Protein AF-A0A2E3FM88-F1 (afdb_monomer)

Radius of gyration: 27.1 Å; Cα contacts (8 Å, |Δi|>4): 1483; chains: 1; bounding box: 61×31×92 Å

Solvent-accessible surface area (backbone atoms only — not comparable to full-atom values): 15352 Å² total; per-residue (Å²): 89,59,39,55,73,63,85,85,80,54,72,65,59,52,28,72,46,51,28,43,76,51,78,98,40,67,55,83,73,56,58,18,31,29,68,87,72,46,65,56,60,46,71,59,79,93,45,72,22,52,22,43,52,42,76,49,63,34,43,39,72,90,50,86,70,60,77,73,42,49,41,57,36,36,40,37,34,36,33,51,21,38,50,67,80,35,42,49,59,56,44,47,49,36,60,41,51,70,66,57,47,72,38,66,96,38,51,19,46,44,40,56,42,54,36,40,79,79,65,94,66,46,34,27,25,36,40,34,44,34,30,34,25,54,24,15,15,55,70,75,39,48,44,31,18,3,35,27,48,39,75,72,45,73,72,41,44,42,34,38,38,28,33,46,62,8,32,29,21,0,4,14,3,32,14,3,34,17,2,70,17,58,30,53,15,33,54,14,32,35,4,1,8,1,37,18,42,54,44,66,61,27,40,37,39,44,37,75,70,19,42,45,17,18,2,17,2,0,0,0,0,0,0,0,0,25,22,80,53,99,94,46,76,39,30,3,2,0,1,0,0,0,0,0,5,7,26,51,48,5,42,32,8,50,27,31,75,31,76,30,76,18,31,49,16,35,44,18,78,36,62,60,37,37,7,48,30,7,60,52,30,70,3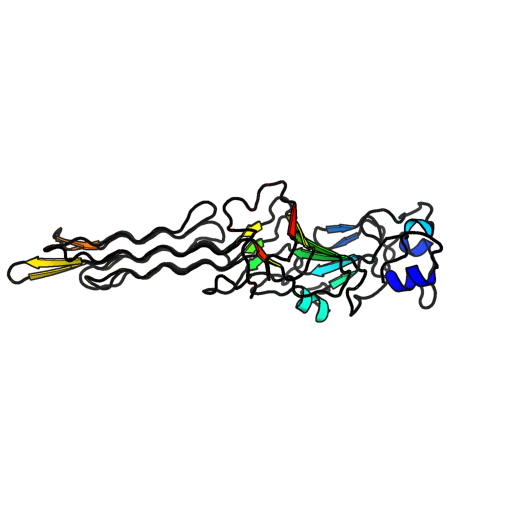3,92,87,48,5,25,7,7,24,17,7,30,17,2,28,67,73,40,74,23,30,47,15,34,50,14,43,26,39,99,73,39,38,11,47,31,6,47,34,12,49,64,11,22,15,25,22,20,54,41,92,84,50,45,73,48,79,47,52,90,73,54,58,50,67,49,20,44,44,76,78,40,60,46,56,83

Sequence (358 aa):
MTLPSSGSISMSQIANEFGYTDSPRTKLGDYRTLANGSNYPQSIGALSFSSIDGGGSVATGTNSISMSQFRGTRLQQVVNFWSSGAGGFRLNAKSRYNNNGMVGSNNQVAVVGGYRTRPSNSSGTKVHIHVNQAIGSERFDPDHCALRTGSWDGSTTLQVDVGGSGRIQGAGGFGGNGANGATNGSQGGTGTSGLGVEYSPTQVNITSGGIISGGFGGGGGGGGAHDHDHKSERTASGSGGGGGAGLPVGQGGTGPNNGTNANNGSAATNGELAGEGGGGTNNGGEAYGGTGGDGGSPNEAADNGANGSGGEGSGGGGGAGGGNGAAIRRTNNGITVNISDPTNALNGRGSTTATTVQ

Structure (mmCIF, N/CA/C/O backbone):
data_AF-A0A2E3FM88-F1
#
_entry.id   AF-A0A2E3FM88-F1
#
loop_
_atom_site.group_PDB
_atom_site.id
_atom_site.type_symbol
_atom_site.label_atom_id
_atom_site.label_alt_id
_atom_site.label_comp_id
_atom_site.label_asym_id
_atom_site.label_entity_id
_atom_site.label_seq_id
_atom_site.pdbx_PDB_ins_code
_atom_site.Cartn_x
_atom_site.Cartn_y
_atom_site.Cartn_z
_atom_site.occupancy
_atom_site.B_iso_or_equiv
_atom_site.auth_seq_id
_atom_site.auth_comp_id
_atom_site.auth_asym_id
_atom_site.auth_atom_id
_atom_site.pdbx_PDB_model_num
ATOM 1 N N . MET A 1 1 ? -7.004 4.877 28.430 1.00 61.09 1 MET A N 1
ATOM 2 C CA . MET A 1 1 ? -6.223 4.633 29.669 1.00 61.09 1 MET A CA 1
ATOM 3 C C . MET A 1 1 ? -6.255 3.137 29.866 1.00 61.09 1 MET A C 1
ATOM 5 O O . MET A 1 1 ? -7.339 2.612 30.044 1.00 61.09 1 MET A O 1
ATOM 9 N N . THR A 1 2 ? -5.125 2.434 29.818 1.00 71.31 2 THR A N 1
ATOM 10 C CA . THR A 1 2 ? -5.160 0.968 29.941 1.00 71.31 2 THR A CA 1
ATOM 11 C C . THR A 1 2 ? -5.740 0.559 31.294 1.00 71.31 2 THR A C 1
ATOM 13 O O . THR A 1 2 ? -5.287 1.048 32.331 1.00 71.31 2 THR A O 1
ATOM 16 N N . LEU A 1 3 ? -6.739 -0.327 31.293 1.00 89.81 3 LEU A N 1
ATOM 17 C CA . LEU A 1 3 ? -7.319 -0.843 32.531 1.00 89.81 3 LEU A CA 1
ATOM 18 C C . LEU A 1 3 ? -6.280 -1.661 33.311 1.00 89.81 3 LEU A C 1
ATOM 20 O O . LEU A 1 3 ? -5.452 -2.343 32.697 1.00 89.81 3 LEU A O 1
ATOM 24 N N . PRO A 1 4 ? -6.311 -1.622 34.657 1.00 88.62 4 PRO A N 1
ATOM 25 C CA . PRO A 1 4 ? -5.343 -2.344 35.470 1.00 88.62 4 PRO A CA 1
ATOM 26 C C . PRO A 1 4 ? -5.389 -3.842 35.151 1.00 88.62 4 PRO A C 1
ATOM 28 O O . PRO A 1 4 ? -6.461 -4.441 35.040 1.00 88.62 4 PRO A O 1
ATOM 31 N N . SER A 1 5 ? -4.216 -4.454 34.990 1.00 88.56 5 SER A N 1
ATOM 32 C CA . SER A 1 5 ? -4.086 -5.894 34.740 1.00 88.56 5 SER A CA 1
ATOM 33 C C . SER A 1 5 ? -4.248 -6.730 36.016 1.00 88.56 5 SER A C 1
ATOM 35 O O . SER A 1 5 ? -4.578 -7.911 35.945 1.00 88.56 5 SER A O 1
ATOM 37 N N . SER A 1 6 ? -4.068 -6.124 37.193 1.00 87.88 6 SER A N 1
ATOM 38 C CA . SER A 1 6 ? -4.207 -6.749 38.513 1.00 87.88 6 SER A CA 1
ATOM 39 C C . SER A 1 6 ? -4.756 -5.749 39.546 1.00 87.88 6 SER A C 1
ATOM 41 O O . SER A 1 6 ? -4.936 -4.573 39.245 1.00 87.88 6 SER A O 1
ATOM 43 N N . GLY A 1 7 ? -5.058 -6.204 40.768 1.00 88.31 7 GLY A N 1
ATOM 44 C CA . GLY A 1 7 ? -5.582 -5.329 41.831 1.00 88.31 7 GLY A CA 1
ATOM 45 C C . GLY A 1 7 ? -7.076 -5.006 41.704 1.00 88.31 7 GLY A C 1
ATOM 46 O O . GLY A 1 7 ? -7.824 -5.755 41.083 1.00 88.31 7 GLY A O 1
ATOM 47 N N . SER A 1 8 ? -7.552 -3.945 42.356 1.00 91.00 8 SER A N 1
ATOM 48 C CA . SER A 1 8 ? -8.956 -3.522 42.271 1.00 91.00 8 SER A CA 1
ATOM 49 C C . SER A 1 8 ? -9.240 -2.798 40.949 1.00 91.00 8 SER A C 1
ATOM 51 O O . SER A 1 8 ? -8.407 -2.057 40.435 1.00 91.00 8 SER A O 1
ATOM 53 N N . ILE A 1 9 ? -10.435 -3.015 40.397 1.00 95.06 9 ILE A N 1
ATOM 54 C CA . ILE A 1 9 ? -10.945 -2.303 39.220 1.00 95.06 9 ILE A CA 1
ATOM 55 C C . ILE A 1 9 ? -12.312 -1.717 39.567 1.00 95.06 9 ILE A C 1
ATOM 57 O O . ILE A 1 9 ? -13.144 -2.392 40.177 1.00 95.06 9 ILE A O 1
ATOM 61 N N . SER A 1 10 ? -12.535 -0.455 39.214 1.00 94.31 10 SER A N 1
ATOM 62 C CA . SER A 1 10 ? -13.774 0.262 39.500 1.00 94.31 10 SER A CA 1
ATOM 63 C C . SER A 1 10 ? -14.675 0.362 38.271 1.00 94.31 10 SER A C 1
ATOM 65 O O . SER A 1 10 ? -14.230 0.323 37.123 1.00 94.31 10 SER A O 1
ATOM 67 N N . MET A 1 11 ? -15.973 0.552 38.514 1.00 94.31 11 MET A N 1
ATOM 68 C CA . MET A 1 11 ? -16.948 0.763 37.441 1.00 94.31 11 MET A CA 1
ATOM 69 C C . MET A 1 11 ? -16.652 2.046 36.651 1.00 94.31 11 MET A C 1
ATOM 71 O O . MET A 1 11 ? -16.849 2.088 35.440 1.00 94.31 11 MET A O 1
ATOM 75 N N . SER A 1 12 ? -16.133 3.076 37.329 1.00 93.38 12 SER A N 1
ATOM 76 C CA . SER A 1 12 ? -15.732 4.336 36.701 1.00 93.38 12 SER A CA 1
ATOM 77 C C . SER A 1 12 ? -14.554 4.163 35.746 1.00 93.38 12 SER A C 1
ATOM 79 O O . SER A 1 12 ? -14.555 4.771 34.683 1.00 93.38 12 SER A O 1
ATOM 81 N N . GLN A 1 13 ? -13.581 3.305 36.068 1.00 94.56 13 GLN A N 1
ATOM 82 C CA . GLN A 1 13 ? -12.479 2.997 35.153 1.00 94.56 13 GLN A CA 1
ATOM 83 C C . GLN A 1 13 ? -12.998 2.340 33.871 1.00 94.56 13 GLN A C 1
ATOM 85 O O . GLN A 1 13 ? -12.634 2.771 32.780 1.00 94.56 13 GLN A O 1
ATOM 90 N N . ILE A 1 14 ? -13.902 1.362 33.994 1.00 95.62 14 ILE A N 1
ATOM 91 C CA . ILE A 1 14 ? -14.519 0.696 32.838 1.00 95.62 14 ILE A CA 1
ATOM 92 C C . ILE A 1 14 ? -15.318 1.701 31.998 1.00 95.62 14 ILE A C 1
ATOM 94 O O . ILE A 1 14 ? -15.147 1.744 30.784 1.00 95.62 14 ILE A O 1
ATOM 98 N N . ALA A 1 15 ? -16.144 2.543 32.628 1.00 95.06 15 ALA A N 1
ATOM 99 C CA . ALA A 1 15 ? -16.923 3.568 31.928 1.00 95.06 15 ALA A CA 1
ATOM 100 C C . ALA A 1 15 ? -16.046 4.617 31.228 1.00 95.06 15 ALA A C 1
ATOM 102 O O . ALA A 1 15 ? -16.340 5.018 30.107 1.00 95.06 15 ALA A O 1
ATOM 103 N N . ASN A 1 16 ? -14.932 5.022 31.836 1.00 93.38 16 ASN A N 1
ATOM 104 C CA . ASN A 1 16 ? -13.992 5.951 31.208 1.00 93.38 16 ASN A CA 1
ATOM 105 C C . ASN A 1 16 ? -13.272 5.338 29.997 1.00 93.38 16 ASN A C 1
ATOM 107 O O . ASN A 1 16 ? -12.916 6.062 29.064 1.00 93.38 16 ASN A O 1
ATOM 111 N N . GLU A 1 17 ? -13.045 4.022 30.001 1.00 95.00 17 GLU A N 1
ATOM 112 C CA . GLU A 1 17 ? -12.394 3.322 28.892 1.00 95.00 17 GLU A CA 1
ATOM 113 C C . GLU A 1 17 ? -13.378 2.992 27.763 1.00 95.00 17 GLU A C 1
ATOM 115 O O . GLU A 1 17 ? -13.097 3.298 26.607 1.00 95.00 17 GLU A O 1
ATOM 120 N N . PHE A 1 18 ? -14.552 2.445 28.074 1.00 95.38 18 PHE A N 1
ATOM 121 C CA . PHE A 1 18 ? -15.498 1.943 27.072 1.00 95.38 18 PHE A CA 1
ATOM 122 C C . PHE A 1 18 ? -16.678 2.871 26.779 1.00 95.38 18 PHE A C 1
ATOM 124 O O . PHE A 1 18 ? -17.314 2.722 25.741 1.00 95.38 18 PHE A O 1
ATOM 131 N N . GLY A 1 19 ? -16.916 3.877 27.618 1.00 95.06 19 GLY A N 1
ATOM 132 C CA . GLY A 1 19 ? -18.058 4.784 27.528 1.00 95.06 19 GLY A CA 1
ATOM 133 C C . GLY A 1 19 ? -19.128 4.491 28.573 1.00 95.06 19 GLY A C 1
ATOM 134 O O . GLY A 1 19 ? -19.221 3.386 29.092 1.00 95.06 19 GLY A O 1
ATOM 135 N N . TYR A 1 20 ? -19.941 5.494 28.889 1.00 95.06 20 TYR A N 1
ATOM 136 C CA . TYR A 1 20 ? -21.063 5.340 29.813 1.00 95.06 20 TYR A CA 1
ATOM 137 C C . TYR A 1 20 ? -22.265 4.732 29.089 1.00 95.06 20 TYR A C 1
ATOM 139 O O . TYR A 1 20 ? -22.629 5.195 28.010 1.00 95.06 20 TYR A O 1
ATOM 147 N N . THR A 1 21 ? -22.904 3.724 29.685 1.00 93.56 21 THR A N 1
ATOM 148 C CA . THR A 1 21 ? -24.057 3.044 29.074 1.00 93.56 21 THR A CA 1
ATOM 149 C C . THR A 1 21 ? -25.377 3.783 29.290 1.00 93.56 21 THR A C 1
ATOM 151 O O . THR A 1 21 ? -26.297 3.620 28.497 1.00 93.56 21 THR A O 1
ATOM 154 N N . ASP A 1 22 ? -25.454 4.642 30.312 1.00 88.75 22 ASP A N 1
ATOM 155 C CA . ASP A 1 22 ? -26.594 5.518 30.605 1.00 88.75 22 ASP A CA 1
ATOM 156 C C . ASP A 1 22 ? -26.098 6.791 31.311 1.00 88.75 22 ASP A C 1
ATOM 158 O O . ASP A 1 22 ? -26.206 6.921 32.531 1.00 88.75 22 ASP A O 1
ATOM 162 N N . SER A 1 23 ? -25.456 7.692 30.559 1.00 83.69 23 SER A N 1
ATOM 163 C CA . SER A 1 23 ? -24.718 8.846 31.100 1.00 83.69 23 SER A CA 1
ATOM 164 C C . SER A 1 23 ? -25.504 9.631 32.169 1.00 83.69 23 SER A C 1
ATOM 166 O O . SER A 1 23 ? -26.645 10.022 31.919 1.00 83.69 23 SER A O 1
ATOM 168 N N . PRO A 1 24 ? -24.912 9.915 33.349 1.00 85.06 24 PRO A N 1
ATOM 169 C CA . PRO A 1 24 ? -23.518 9.670 33.756 1.00 85.06 24 PRO A CA 1
ATOM 170 C C . PRO A 1 24 ? -23.306 8.319 34.471 1.00 85.06 24 PRO A C 1
ATOM 172 O O . PRO A 1 24 ? -22.322 8.123 35.184 1.00 85.06 24 PRO A O 1
ATOM 175 N N . ARG A 1 25 ? -24.256 7.393 34.356 1.00 88.56 25 ARG A N 1
ATOM 176 C CA . ARG A 1 25 ? -24.247 6.072 34.987 1.00 88.56 25 ARG A CA 1
ATOM 177 C C . ARG A 1 25 ? -23.804 5.007 33.990 1.00 88.56 25 ARG A C 1
ATOM 179 O O . ARG A 1 25 ? -23.792 5.196 32.777 1.00 88.56 25 ARG A O 1
ATOM 186 N N . THR A 1 26 ? -23.423 3.862 34.530 1.00 92.62 26 THR A N 1
ATOM 187 C CA . THR A 1 26 ? -23.111 2.686 33.729 1.00 92.62 26 THR A CA 1
ATOM 188 C C . THR A 1 26 ? -23.598 1.455 34.476 1.00 92.62 26 THR A C 1
ATOM 190 O O . THR A 1 26 ? -23.490 1.389 35.706 1.00 92.62 26 THR A O 1
ATOM 193 N N . LYS A 1 27 ? -24.110 0.468 33.744 1.00 93.50 27 LYS A N 1
ATOM 194 C CA . LYS A 1 27 ? -24.403 -0.860 34.283 1.00 93.50 27 LYS A CA 1
ATOM 195 C C . LYS A 1 27 ? -23.461 -1.850 33.629 1.00 93.50 27 LYS A C 1
ATOM 197 O O . LYS A 1 27 ? -23.366 -1.912 32.410 1.00 93.50 27 LYS A O 1
ATOM 202 N N . LEU A 1 28 ? -22.797 -2.666 34.444 1.00 94.44 28 LEU A N 1
ATOM 203 C CA . LEU A 1 28 ? -21.846 -3.661 33.950 1.00 94.44 28 LEU A CA 1
ATOM 204 C C . LEU A 1 28 ? -22.466 -4.572 32.877 1.00 94.44 28 LEU A C 1
ATOM 206 O O . LEU A 1 28 ? -21.803 -4.912 31.906 1.00 94.44 28 LEU A O 1
ATOM 210 N N . GLY A 1 29 ? -23.741 -4.934 33.049 1.00 94.50 29 GLY A N 1
ATOM 211 C CA . GLY A 1 29 ? -24.456 -5.821 32.136 1.00 94.50 29 GLY A CA 1
ATOM 212 C C . GLY A 1 29 ? -24.686 -5.284 30.731 1.00 94.50 29 GLY A C 1
ATOM 213 O O . GLY A 1 29 ? -24.859 -6.093 29.823 1.00 94.50 29 GLY A O 1
ATOM 214 N N . ASP A 1 30 ? -24.645 -3.969 30.541 1.00 95.12 30 ASP A N 1
ATOM 215 C CA . ASP A 1 30 ? -24.939 -3.359 29.246 1.00 95.12 30 ASP A CA 1
ATOM 216 C C . ASP A 1 30 ? -23.802 -3.630 28.245 1.00 95.12 30 ASP A C 1
ATOM 218 O O . ASP A 1 30 ? -24.062 -3.880 27.075 1.00 95.12 30 ASP A O 1
ATOM 222 N N . TYR A 1 31 ? -22.548 -3.739 28.705 1.00 96.31 31 TYR A N 1
ATOM 223 C CA . TYR A 1 31 ? -21.394 -4.047 27.843 1.00 96.31 31 TYR A CA 1
ATOM 224 C C . TYR A 1 31 ? -21.403 -5.455 27.223 1.00 96.31 31 TYR A C 1
ATOM 226 O O . TYR A 1 31 ? -20.513 -5.785 26.441 1.00 96.31 31 TYR A O 1
ATOM 234 N N . ARG A 1 32 ? -22.389 -6.299 27.557 1.00 96.12 32 ARG A N 1
ATOM 235 C CA . ARG A 1 32 ? -22.615 -7.587 26.880 1.00 96.12 32 ARG A CA 1
ATOM 236 C C . ARG A 1 32 ? -23.237 -7.432 25.491 1.00 96.12 32 ARG A C 1
ATOM 238 O O . ARG A 1 32 ? -23.313 -8.416 24.751 1.00 96.12 32 ARG A O 1
ATOM 245 N N . THR A 1 33 ? -23.709 -6.230 25.178 1.00 95.44 33 THR A N 1
ATOM 246 C CA . THR A 1 33 ? -24.362 -5.835 23.929 1.00 95.44 33 THR A CA 1
ATOM 247 C C . THR A 1 33 ? -23.705 -4.576 23.370 1.00 95.44 33 THR A C 1
ATOM 249 O O . THR A 1 33 ? -22.824 -3.995 23.995 1.00 95.44 33 THR A O 1
ATOM 252 N N . LEU A 1 34 ? -24.109 -4.170 22.175 1.00 96.19 34 LEU A N 1
ATOM 253 C CA . LEU A 1 34 ? -23.737 -2.905 21.556 1.00 96.19 34 LEU A CA 1
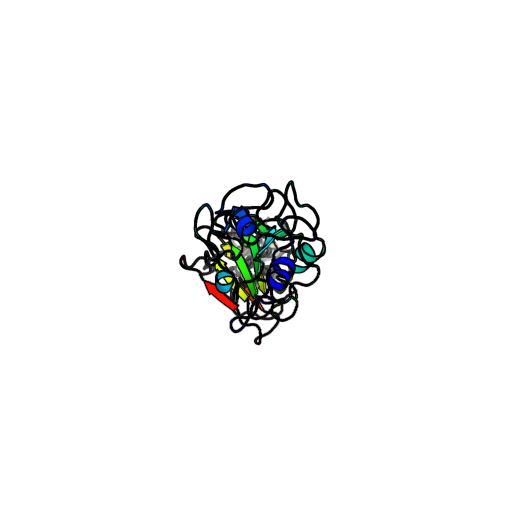ATOM 254 C C . LEU A 1 34 ? -24.638 -1.778 22.072 1.00 96.19 34 LEU A C 1
ATOM 256 O O . LEU A 1 34 ? -25.774 -2.014 22.479 1.00 96.19 34 LEU A O 1
ATOM 260 N N . ALA A 1 35 ? -24.176 -0.531 21.975 1.00 94.38 35 ALA A N 1
ATOM 261 C CA . ALA A 1 35 ? -24.927 0.648 22.417 1.00 94.38 35 ALA A CA 1
ATOM 262 C C . ALA A 1 35 ? -26.283 0.825 21.711 1.00 94.38 35 ALA A C 1
ATOM 264 O O . ALA A 1 35 ? -27.189 1.449 22.253 1.00 94.38 35 ALA A O 1
ATOM 265 N N . ASN A 1 36 ? -26.446 0.246 20.519 1.00 93.00 36 ASN A N 1
ATOM 266 C CA . ASN A 1 36 ? -27.713 0.215 19.786 1.00 93.00 36 ASN A CA 1
ATOM 267 C C . ASN A 1 36 ? -28.623 -0.976 20.172 1.00 93.00 36 ASN A C 1
ATOM 269 O O . ASN A 1 36 ? -29.615 -1.224 19.492 1.00 93.00 36 ASN A O 1
ATOM 273 N N . GLY A 1 37 ? -28.265 -1.745 21.204 1.00 92.62 37 GLY A N 1
ATOM 274 C CA . GLY A 1 37 ? -28.998 -2.919 21.686 1.00 92.62 37 GLY A CA 1
ATOM 275 C C . GLY A 1 37 ? -28.728 -4.224 20.927 1.00 92.62 37 GLY A C 1
ATOM 276 O O . GLY A 1 37 ? -29.284 -5.257 21.290 1.00 92.62 37 GLY A O 1
ATOM 277 N N . SER A 1 38 ? -27.889 -4.215 19.885 1.00 94.62 38 SER A N 1
ATOM 278 C CA . SER A 1 38 ? -27.537 -5.432 19.135 1.00 94.62 38 SER A CA 1
ATOM 279 C C . SER A 1 38 ? -26.545 -6.318 19.900 1.00 94.62 38 SER A C 1
ATOM 281 O O . SER A 1 38 ? -25.817 -5.849 20.772 1.00 94.62 38 SER A O 1
ATOM 283 N N . ASN A 1 39 ? -26.480 -7.607 19.565 1.00 94.75 39 ASN A N 1
ATOM 284 C CA . ASN A 1 39 ? -25.542 -8.546 20.188 1.00 94.75 39 ASN A CA 1
ATOM 285 C C . ASN A 1 39 ? -24.161 -8.522 19.516 1.00 94.75 39 ASN A C 1
ATOM 287 O O . ASN A 1 39 ? -24.031 -8.180 18.342 1.00 94.75 39 ASN A O 1
ATOM 291 N N . TYR A 1 40 ? -23.143 -8.955 20.259 1.00 96.12 40 TYR A N 1
ATOM 292 C CA . TYR A 1 40 ? -21.869 -9.384 19.680 1.00 96.12 40 TYR A CA 1
ATOM 293 C C . TYR A 1 40 ? -22.021 -10.753 18.974 1.00 96.12 40 TYR A C 1
ATOM 295 O O . TYR A 1 40 ? -22.886 -11.536 19.375 1.00 96.12 40 TYR A O 1
ATOM 303 N N . PRO A 1 41 ? -21.182 -11.082 17.969 1.00 96.12 41 PRO A N 1
ATOM 304 C CA . PRO A 1 41 ? -20.042 -10.308 17.479 1.00 96.12 41 PRO A CA 1
ATOM 305 C C . PRO A 1 41 ? -20.442 -9.061 16.681 1.00 96.12 41 PRO A C 1
ATOM 307 O O . PRO A 1 41 ? -21.407 -9.072 15.923 1.00 96.12 41 PRO A O 1
ATOM 310 N N . GLN A 1 42 ? -19.665 -7.987 16.826 1.00 96.56 42 GLN A N 1
ATOM 311 C CA . GLN A 1 42 ? -19.794 -6.794 15.995 1.00 96.56 42 GLN A CA 1
ATOM 312 C C . GLN A 1 42 ? -18.888 -6.920 14.774 1.00 96.56 42 GLN A C 1
ATOM 314 O O . GLN A 1 42 ? -17.675 -7.081 14.916 1.00 96.56 42 GLN A O 1
ATOM 319 N N . SER A 1 43 ? -19.459 -6.765 13.584 1.00 95.69 43 SER A N 1
ATOM 320 C CA . SER A 1 43 ? -18.683 -6.640 12.351 1.00 95.69 43 SER A CA 1
ATOM 321 C C . SER A 1 43 ? -18.361 -5.176 12.054 1.00 95.69 43 SER A C 1
ATOM 323 O O . SER A 1 43 ? -19.251 -4.325 12.051 1.00 95.69 43 SER A O 1
ATOM 325 N N . ILE A 1 44 ? -17.090 -4.879 11.782 1.00 95.44 44 ILE A N 1
ATOM 326 C CA . ILE A 1 44 ? -16.631 -3.572 11.293 1.00 95.44 44 ILE A CA 1
ATOM 327 C C . ILE A 1 44 ? -15.786 -3.821 10.045 1.00 95.44 44 ILE A C 1
ATOM 329 O O . ILE A 1 44 ? -14.628 -4.231 10.124 1.00 95.44 44 ILE A O 1
ATOM 333 N N . GLY A 1 45 ? -16.389 -3.609 8.875 1.00 93.38 45 GLY A N 1
ATOM 334 C CA . GLY A 1 45 ? -15.810 -4.089 7.622 1.00 93.38 45 GLY A CA 1
ATOM 335 C C . GLY A 1 45 ? -15.750 -5.614 7.614 1.00 93.38 45 GLY A C 1
ATOM 336 O O . GLY A 1 45 ? -16.757 -6.264 7.884 1.00 93.38 45 GLY A O 1
ATOM 337 N N . ALA A 1 46 ? -14.575 -6.175 7.327 1.00 94.12 46 ALA A N 1
ATOM 338 C CA . ALA A 1 46 ? -14.339 -7.617 7.400 1.00 94.12 46 ALA A CA 1
ATOM 339 C C . ALA A 1 46 ? -13.832 -8.080 8.781 1.00 94.12 46 ALA A C 1
ATOM 341 O O . ALA A 1 46 ? -13.650 -9.277 8.995 1.00 94.12 46 ALA A O 1
ATOM 342 N N . LEU A 1 47 ? -13.596 -7.156 9.722 1.00 96.38 47 LEU A N 1
ATOM 343 C CA . LEU A 1 47 ? -13.193 -7.500 11.084 1.00 96.38 47 LEU A CA 1
ATOM 344 C C . LEU A 1 47 ? -14.405 -7.915 11.918 1.00 96.38 47 LEU A C 1
ATOM 346 O O . LEU A 1 47 ? -15.471 -7.305 11.826 1.00 96.38 47 LEU A O 1
ATOM 350 N N . SER A 1 48 ? -14.213 -8.923 12.765 1.00 96.44 48 SER A N 1
ATOM 351 C CA . SER A 1 48 ? -15.217 -9.423 13.702 1.00 96.44 48 SER A CA 1
ATOM 352 C C . SER A 1 48 ? -14.698 -9.294 15.128 1.00 96.44 48 SER A C 1
ATOM 354 O O . SER A 1 48 ? -13.605 -9.765 15.440 1.00 96.44 48 SER A O 1
ATOM 356 N N . PHE A 1 49 ? -15.483 -8.654 15.988 1.00 97.62 49 PHE A N 1
ATOM 357 C CA . PHE A 1 49 ? -15.165 -8.433 17.394 1.00 97.62 49 PHE A CA 1
ATOM 358 C C . PHE A 1 49 ? -16.162 -9.208 18.245 1.00 97.62 49 PHE A C 1
ATOM 360 O O . PHE A 1 49 ? -17.352 -8.899 18.237 1.00 97.62 49 PHE A O 1
ATOM 367 N N . SER A 1 50 ? -15.697 -10.224 18.970 1.00 96.62 50 SER A N 1
ATOM 368 C CA . SER A 1 50 ? -16.558 -11.147 19.729 1.00 96.62 50 SER A CA 1
ATOM 369 C C . SER A 1 50 ? -17.119 -10.561 21.027 1.00 96.62 50 SER A C 1
ATOM 371 O O . SER A 1 50 ? -18.041 -11.135 21.602 1.00 96.62 50 SER A O 1
ATOM 373 N N . SER A 1 51 ? -16.583 -9.427 21.474 1.00 96.94 51 SER A N 1
ATOM 374 C CA . SER A 1 51 ? -16.937 -8.715 22.705 1.00 96.94 51 SER A CA 1
ATOM 375 C C . SER A 1 51 ? -16.441 -7.265 22.639 1.00 96.94 51 SER A C 1
ATOM 377 O O . SER A 1 51 ? -15.775 -6.865 21.679 1.00 96.94 51 SER A O 1
ATOM 379 N N . ILE A 1 52 ? -16.719 -6.467 23.675 1.00 95.88 52 ILE A N 1
ATOM 380 C CA . ILE A 1 52 ? -16.319 -5.053 23.732 1.00 95.88 52 ILE A CA 1
ATOM 381 C C . ILE A 1 52 ? -14.798 -4.829 23.760 1.00 95.88 52 ILE A C 1
ATOM 383 O O . ILE A 1 52 ? -14.305 -3.841 23.219 1.00 95.88 52 ILE A O 1
ATOM 387 N N . ASP A 1 53 ? -14.043 -5.768 24.335 1.00 94.44 53 ASP A N 1
ATOM 388 C CA . ASP A 1 53 ? -12.577 -5.785 24.303 1.00 94.44 53 ASP A CA 1
ATOM 389 C C . ASP A 1 53 ? -12.015 -6.356 22.992 1.00 94.44 53 ASP A C 1
ATOM 391 O O . ASP A 1 53 ? -10.802 -6.385 22.800 1.00 94.44 53 ASP A O 1
ATOM 395 N N . GLY A 1 54 ? -12.882 -6.827 22.095 1.00 93.12 54 GLY A N 1
ATOM 396 C CA . GLY A 1 54 ? -12.546 -7.412 20.803 1.00 93.12 54 GLY A CA 1
ATOM 397 C C . GLY A 1 54 ? -12.059 -8.858 20.838 1.00 93.12 54 GLY A C 1
ATOM 398 O O . GLY A 1 54 ? -12.182 -9.542 19.826 1.00 93.12 54 GLY A O 1
ATOM 399 N N . GLY A 1 55 ? -11.525 -9.322 21.973 1.00 86.38 55 GLY A N 1
ATOM 400 C CA . GLY A 1 55 ? -10.885 -10.634 22.117 1.00 86.38 55 GLY A CA 1
ATOM 401 C C . GLY A 1 55 ? -11.732 -11.717 22.789 1.00 86.38 55 GLY A C 1
ATOM 402 O O . GLY A 1 55 ? -11.270 -12.847 22.909 1.00 86.38 55 GLY A O 1
ATOM 403 N N . GLY A 1 56 ? -12.954 -11.404 23.224 1.00 90.75 56 GLY A N 1
ATOM 404 C CA . GLY A 1 56 ? -13.857 -12.349 23.889 1.00 90.75 56 GLY A CA 1
ATOM 405 C C . GLY A 1 56 ? -13.645 -12.484 25.398 1.00 90.75 56 GLY A C 1
ATOM 406 O O . GLY A 1 56 ? -14.260 -13.355 26.008 1.00 90.75 56 GLY A O 1
ATOM 407 N N . SER A 1 57 ? -12.793 -11.655 26.015 1.00 92.94 57 SER A N 1
ATOM 408 C CA . SER A 1 57 ? -12.522 -11.734 27.461 1.00 92.94 57 SER A CA 1
ATOM 409 C C . SER A 1 57 ? -13.738 -11.299 28.279 1.00 92.94 57 SER A C 1
ATOM 411 O O . SER A 1 57 ? -14.022 -11.859 29.341 1.00 92.94 57 SER A O 1
ATOM 413 N N . VAL A 1 58 ? -14.463 -10.296 27.777 1.00 95.38 58 VAL A N 1
ATOM 414 C CA . VAL A 1 58 ? -15.710 -9.807 28.365 1.00 95.38 58 VAL A CA 1
ATOM 415 C C . VAL A 1 58 ? -16.878 -10.652 27.868 1.00 95.38 58 VAL A C 1
ATOM 417 O O . VAL A 1 58 ? -17.086 -10.800 26.665 1.00 95.38 58 VAL A O 1
ATOM 420 N N . ALA A 1 59 ? -17.657 -11.192 28.808 1.00 95.31 59 ALA A N 1
ATOM 421 C CA . ALA A 1 59 ? -18.837 -11.991 28.502 1.00 95.31 59 ALA A CA 1
ATOM 422 C C . ALA A 1 59 ? -19.865 -11.211 27.665 1.00 95.31 59 ALA A C 1
ATOM 424 O O . ALA A 1 59 ? -20.021 -10.002 27.819 1.00 95.31 59 ALA A O 1
ATOM 425 N N . THR A 1 60 ? -20.613 -11.921 26.822 1.00 95.25 60 THR A N 1
ATOM 426 C CA . THR A 1 60 ? -21.643 -11.350 25.939 1.00 95.25 60 THR A CA 1
ATOM 427 C C . THR A 1 60 ? -22.975 -12.090 26.062 1.00 95.25 60 THR A C 1
ATOM 429 O O . THR A 1 60 ? -23.053 -13.173 26.655 1.00 95.25 60 THR A O 1
ATOM 432 N N . GLY A 1 61 ? -24.047 -11.489 25.536 1.00 88.44 61 GLY A N 1
ATOM 433 C CA . GLY A 1 61 ? -25.389 -12.072 25.546 1.00 88.44 61 GLY A CA 1
ATOM 434 C C . GLY A 1 61 ? -25.935 -12.289 26.961 1.00 88.44 61 GLY A C 1
ATOM 435 O O . GLY A 1 61 ? -26.013 -11.355 27.762 1.00 88.44 61 GLY A O 1
ATOM 436 N N . THR A 1 62 ? -26.319 -13.528 27.273 1.00 87.06 62 THR A N 1
ATOM 437 C CA . THR A 1 62 ? -26.897 -13.923 28.572 1.00 87.06 62 THR A CA 1
ATOM 438 C C . THR A 1 62 ? -25.862 -14.426 29.578 1.00 87.06 62 THR A C 1
ATOM 440 O O . THR A 1 62 ? -26.228 -14.796 30.691 1.00 87.06 62 THR A O 1
ATOM 443 N N . ASN A 1 63 ? -24.579 -14.462 29.209 1.00 90.06 63 ASN A N 1
ATOM 444 C CA . ASN A 1 63 ? -23.529 -14.969 30.085 1.00 90.06 63 ASN A CA 1
ATOM 445 C C . ASN A 1 63 ? -23.283 -14.031 31.273 1.00 90.06 63 ASN A C 1
ATOM 447 O O . ASN A 1 63 ? -23.360 -12.804 31.153 1.00 90.06 63 ASN A O 1
ATOM 451 N N . SER A 1 64 ? -22.935 -14.612 32.422 1.00 93.81 64 SER A N 1
ATOM 452 C CA . SER A 1 64 ? -22.553 -13.849 33.609 1.00 93.81 64 SER A CA 1
ATOM 453 C C . SER A 1 64 ? -21.333 -12.978 33.315 1.00 93.81 64 SER A C 1
ATOM 455 O O . SER A 1 64 ? -20.286 -13.468 32.890 1.00 93.81 64 SER A O 1
ATOM 457 N N . ILE A 1 65 ? -21.478 -11.681 33.571 1.00 96.12 65 ILE A N 1
ATOM 458 C CA . ILE A 1 65 ? -20.415 -10.689 33.415 1.00 96.12 65 ILE A CA 1
ATOM 459 C C . ILE A 1 65 ? -19.843 -10.320 34.779 1.00 96.12 65 ILE A C 1
ATOM 461 O O . ILE A 1 65 ? -20.578 -10.208 35.762 1.00 96.12 65 ILE A O 1
ATOM 465 N N . SER A 1 66 ? -18.536 -10.107 34.843 1.00 95.88 66 SER A N 1
ATOM 466 C CA . SER A 1 66 ? -17.856 -9.708 36.070 1.00 95.88 66 SER A CA 1
ATOM 467 C C . SER A 1 66 ? -16.814 -8.626 35.806 1.00 95.88 66 SER A C 1
ATOM 469 O O . SER A 1 66 ? -16.248 -8.511 34.724 1.00 95.88 66 SER A O 1
ATOM 471 N N . MET A 1 67 ? -16.533 -7.823 36.832 1.00 94.88 67 MET A N 1
ATOM 472 C CA . MET A 1 67 ? -15.546 -6.741 36.757 1.00 94.88 67 MET A CA 1
ATOM 473 C C . MET A 1 67 ? -14.138 -7.251 36.414 1.00 94.88 67 MET A C 1
ATOM 475 O O . MET A 1 67 ? -13.354 -6.546 35.783 1.00 94.88 67 MET A O 1
ATOM 479 N N . SER A 1 68 ? -13.796 -8.478 36.822 1.00 95.00 68 SER A N 1
ATOM 480 C CA . SER A 1 68 ? -12.481 -9.067 36.557 1.00 95.00 68 SER A CA 1
ATOM 481 C C . SER A 1 68 ? -12.231 -9.344 35.075 1.00 95.00 68 SER A C 1
ATOM 483 O O . SER A 1 68 ? -11.074 -9.297 34.668 1.00 95.00 68 SER A O 1
ATOM 485 N N . GLN A 1 69 ? -13.277 -9.554 34.270 1.00 95.88 69 GLN A N 1
ATOM 486 C CA . GLN A 1 69 ? -13.161 -9.777 32.822 1.00 95.88 69 GLN A CA 1
ATOM 487 C C . GLN A 1 69 ? -12.619 -8.559 32.061 1.00 95.88 69 GLN A C 1
ATOM 489 O O . GLN A 1 69 ? -12.099 -8.702 30.962 1.00 95.88 69 GLN A O 1
ATOM 494 N N . PHE A 1 70 ? -12.702 -7.364 32.651 1.00 96.12 70 PHE A N 1
ATOM 495 C CA . PHE A 1 70 ? -12.214 -6.125 32.045 1.00 96.12 70 PHE A CA 1
ATOM 496 C C . PHE A 1 70 ? -10.733 -5.842 32.337 1.00 96.12 70 PHE A C 1
ATOM 498 O O . PHE A 1 70 ? -10.161 -4.900 31.785 1.00 96.12 70 PHE A O 1
ATOM 505 N N . ARG A 1 71 ? -10.077 -6.623 33.201 1.00 94.62 71 ARG A N 1
ATOM 506 C CA . ARG A 1 71 ? -8.679 -6.375 33.583 1.00 94.62 71 ARG A CA 1
ATOM 507 C C . ARG A 1 71 ? -7.741 -6.550 32.395 1.00 94.62 71 ARG A C 1
ATOM 509 O O . ARG A 1 71 ? -7.815 -7.546 31.687 1.00 94.62 71 ARG A O 1
ATOM 516 N N . GLY A 1 72 ? -6.863 -5.573 32.177 1.00 92.88 72 GLY A N 1
ATOM 517 C CA . GLY A 1 72 ? -5.930 -5.559 31.043 1.00 92.88 72 GLY A CA 1
ATOM 518 C C . GLY A 1 72 ? -6.583 -5.414 29.660 1.00 92.88 72 GLY A C 1
ATOM 519 O O . GLY A 1 72 ? -5.868 -5.356 28.656 1.00 92.88 72 GLY A O 1
ATOM 520 N N . THR A 1 73 ? -7.916 -5.324 29.593 1.00 94.94 73 THR A N 1
ATOM 521 C CA . THR A 1 73 ? -8.633 -5.023 28.353 1.00 94.94 73 THR A CA 1
ATOM 522 C C . THR A 1 73 ? -8.496 -3.544 27.998 1.00 94.94 73 THR A C 1
ATOM 524 O O . THR A 1 73 ? -8.061 -2.715 28.803 1.00 94.94 73 THR A O 1
ATOM 527 N N . ARG A 1 74 ? -8.823 -3.219 26.750 1.00 95.19 74 ARG A N 1
ATOM 528 C CA . ARG A 1 74 ? -8.641 -1.889 26.171 1.00 95.19 74 ARG A CA 1
ATOM 529 C C . ARG A 1 74 ? -9.688 -1.632 25.103 1.00 95.19 74 ARG A C 1
ATOM 531 O O . ARG A 1 74 ? -10.156 -2.574 24.457 1.00 95.19 74 ARG A O 1
ATOM 538 N N . LEU A 1 75 ? -10.008 -0.361 24.898 1.00 96.38 75 LEU A N 1
ATOM 539 C CA . LEU A 1 75 ? -10.895 0.075 23.834 1.00 96.38 75 LEU A CA 1
ATOM 540 C C . LEU A 1 75 ? -10.314 -0.294 22.467 1.00 96.38 75 LEU A C 1
ATOM 542 O O . LEU A 1 75 ? -9.142 -0.020 22.188 1.00 96.38 75 LEU A O 1
ATOM 546 N N . GLN A 1 76 ? -11.157 -0.864 21.610 1.00 97.12 76 GLN A N 1
ATOM 547 C CA . GLN A 1 76 ? -10.818 -1.185 20.228 1.00 97.12 76 GLN A CA 1
ATOM 548 C C . GLN A 1 76 ? -11.354 -0.102 19.291 1.00 97.12 76 GLN A C 1
ATOM 550 O O . GLN A 1 76 ? -12.532 0.269 19.341 1.00 97.12 76 GLN A O 1
ATOM 555 N N . GLN A 1 77 ? -10.485 0.393 18.420 1.00 97.00 77 GLN A N 1
ATOM 556 C CA . GLN A 1 77 ? -10.794 1.425 17.438 1.00 97.00 77 GLN A CA 1
ATOM 557 C C . GLN A 1 77 ? -10.384 0.946 16.052 1.00 97.00 77 GLN A C 1
ATOM 559 O O . GLN A 1 77 ? -9.320 0.353 15.904 1.00 97.00 77 GLN A O 1
ATOM 564 N N . VAL A 1 78 ? -11.189 1.226 15.031 1.00 97.94 78 VAL A N 1
ATOM 565 C CA . VAL A 1 78 ? -10.922 0.805 13.652 1.00 97.94 78 VAL A CA 1
ATOM 566 C C . VAL A 1 78 ? -10.906 2.022 12.737 1.00 97.94 78 VAL A C 1
ATOM 568 O O . VAL A 1 78 ? -11.941 2.644 12.504 1.00 97.94 78 VAL A O 1
ATOM 571 N N . VAL A 1 79 ? -9.729 2.366 12.216 1.00 98.19 79 VAL A N 1
ATOM 572 C CA . VAL A 1 79 ? -9.549 3.400 11.195 1.00 98.19 79 VAL A CA 1
ATOM 573 C C . VAL A 1 79 ? -10.003 2.853 9.850 1.00 98.19 79 VAL A C 1
ATOM 575 O O . VAL A 1 79 ? -9.574 1.784 9.412 1.00 98.19 79 VAL A O 1
ATOM 578 N N . ASN A 1 80 ? -10.875 3.608 9.196 1.00 97.00 80 ASN A N 1
ATOM 579 C CA . ASN A 1 80 ? -11.620 3.145 8.044 1.00 97.00 80 ASN A CA 1
ATOM 580 C C . ASN A 1 80 ? -10.868 3.295 6.734 1.00 97.00 80 ASN A C 1
ATOM 582 O O . ASN A 1 80 ? -10.778 4.396 6.207 1.00 97.00 80 ASN A O 1
ATOM 586 N N . PHE A 1 81 ? -10.403 2.171 6.189 1.00 97.56 81 PHE A N 1
ATOM 587 C CA . PHE A 1 81 ? -9.955 2.002 4.805 1.00 97.56 81 PHE A CA 1
ATOM 588 C C . PHE A 1 81 ? -10.669 0.815 4.127 1.00 97.56 81 PHE A C 1
ATOM 590 O O . PHE A 1 81 ? -10.148 0.220 3.183 1.00 97.56 81 PHE A O 1
ATOM 597 N N . TRP A 1 82 ? -11.855 0.437 4.619 1.00 95.94 82 TRP A N 1
ATOM 598 C CA . TRP A 1 82 ? -12.625 -0.706 4.108 1.00 95.94 82 TRP A CA 1
ATOM 599 C C . TRP A 1 82 ? -13.895 -0.290 3.366 1.00 95.94 82 TRP A C 1
ATOM 601 O O . TRP A 1 82 ? -14.334 -0.997 2.460 1.00 95.94 82 TRP A O 1
ATOM 611 N N . SER A 1 83 ? -14.505 0.829 3.761 1.00 94.44 83 SER A N 1
ATOM 612 C CA . SER A 1 83 ? -15.772 1.279 3.185 1.00 94.44 83 SER A CA 1
ATOM 613 C C . SER A 1 83 ? -15.597 1.857 1.779 1.00 94.44 83 SER A C 1
ATOM 615 O O . SER A 1 83 ? -14.501 2.258 1.383 1.00 94.44 83 SER A O 1
ATOM 617 N N . SER A 1 84 ? -16.689 1.906 1.014 1.00 92.81 84 SER A N 1
ATOM 618 C CA . SER A 1 84 ? -16.683 2.546 -0.304 1.00 92.81 84 SER A CA 1
ATOM 619 C C . SER A 1 84 ? -16.196 3.997 -0.203 1.00 92.81 84 SER A C 1
ATOM 621 O O . SER A 1 84 ? -16.596 4.731 0.702 1.00 92.81 84 SER A O 1
ATOM 623 N N . GLY A 1 85 ? -15.303 4.395 -1.113 1.00 92.19 85 GLY A N 1
ATOM 624 C CA . GLY A 1 85 ? -14.673 5.719 -1.109 1.00 92.19 85 GLY A CA 1
ATOM 625 C C . GLY A 1 85 ? -13.551 5.899 -0.078 1.00 92.19 85 GLY A C 1
ATOM 626 O O . GLY A 1 85 ? -13.001 6.991 0.026 1.00 92.19 85 GLY A O 1
ATOM 627 N N . ALA A 1 86 ? -13.186 4.857 0.680 1.00 94.44 86 ALA A N 1
ATOM 628 C CA . ALA A 1 86 ? -12.106 4.932 1.666 1.00 94.44 86 ALA A CA 1
ATOM 629 C C . ALA A 1 86 ? -10.705 4.670 1.088 1.00 94.44 86 ALA A C 1
ATOM 631 O O . ALA A 1 86 ? -9.716 4.959 1.770 1.00 94.44 86 ALA A O 1
ATOM 632 N N . GLY A 1 87 ? -10.620 4.124 -0.130 1.00 95.06 87 GLY A N 1
ATOM 633 C CA . GLY A 1 87 ? -9.375 3.979 -0.890 1.00 95.06 87 GLY A CA 1
ATOM 634 C C . GLY A 1 87 ? -8.860 5.310 -1.448 1.00 95.06 87 GLY A C 1
ATOM 635 O O . GLY A 1 87 ? -9.387 6.375 -1.126 1.00 95.06 87 GLY A O 1
ATOM 636 N N . GLY A 1 88 ? -7.819 5.262 -2.276 1.00 95.56 88 GLY A N 1
ATOM 637 C CA . GLY A 1 88 ? -7.243 6.459 -2.900 1.00 95.56 88 GLY A CA 1
ATOM 638 C C . GLY A 1 88 ? -5.729 6.387 -3.043 1.00 95.56 88 GLY A C 1
ATOM 639 O O . GLY A 1 88 ? -5.172 5.298 -3.137 1.00 95.56 88 GLY A O 1
ATOM 640 N N . PHE A 1 89 ? -5.068 7.544 -3.045 1.00 96.44 89 PHE A N 1
ATOM 641 C CA . PHE A 1 89 ? -3.614 7.648 -3.174 1.00 96.44 89 PHE A CA 1
ATOM 642 C C . PHE A 1 89 ? -3.013 8.379 -1.974 1.00 96.44 89 PHE A C 1
ATOM 644 O O . PHE A 1 89 ? -3.627 9.321 -1.472 1.00 96.44 89 PHE A O 1
ATOM 651 N N . ARG A 1 90 ? -1.819 7.957 -1.534 1.00 95.00 90 ARG A N 1
ATOM 652 C CA . ARG A 1 90 ? -1.005 8.657 -0.516 1.00 95.00 90 ARG A CA 1
ATOM 653 C C . ARG A 1 90 ? -1.777 8.963 0.767 1.00 95.00 90 ARG A C 1
ATOM 655 O O . ARG A 1 90 ? -1.897 10.101 1.218 1.00 95.00 90 ARG A O 1
ATOM 662 N N . LEU A 1 91 ? -2.337 7.917 1.361 1.00 97.25 91 LEU A N 1
ATOM 663 C CA . LEU A 1 91 ? -3.177 8.050 2.544 1.00 97.25 91 LEU A CA 1
ATOM 664 C C . LEU A 1 91 ? -2.356 7.950 3.835 1.00 97.25 91 LEU A C 1
ATOM 666 O O . LEU A 1 91 ? -1.371 7.220 3.913 1.00 97.25 91 LEU A O 1
ATOM 670 N N . ASN A 1 92 ? -2.807 8.641 4.884 1.00 97.75 92 ASN A N 1
ATOM 671 C CA . ASN A 1 92 ? -2.227 8.553 6.224 1.00 97.75 92 ASN A CA 1
ATOM 672 C C . ASN A 1 92 ? -3.296 8.164 7.257 1.00 97.75 92 ASN A C 1
ATOM 674 O O . ASN A 1 92 ? -4.318 8.843 7.410 1.00 97.75 92 ASN A O 1
ATOM 678 N N . ALA A 1 93 ? -3.057 7.068 7.978 1.00 98.06 93 ALA A N 1
ATOM 679 C CA . ALA A 1 93 ? -4.004 6.516 8.937 1.00 98.06 93 ALA A CA 1
ATOM 680 C C . ALA A 1 93 ? -4.184 7.392 10.182 1.00 98.06 93 ALA A C 1
ATOM 682 O O . ALA A 1 93 ? -5.318 7.573 10.630 1.00 98.06 93 ALA A O 1
ATOM 683 N N . LYS A 1 94 ? -3.111 7.990 10.716 1.00 97.50 94 LYS A N 1
ATOM 684 C CA . LYS A 1 94 ? -3.221 8.912 11.855 1.00 97.50 94 LYS A CA 1
ATOM 685 C C . LYS A 1 94 ? -3.980 10.183 11.478 1.00 97.50 94 LYS A C 1
ATOM 687 O O . LYS A 1 94 ? -4.831 10.622 12.249 1.00 97.50 94 LYS A O 1
ATOM 692 N N . SER A 1 95 ? -3.746 10.742 10.289 1.00 96.81 95 SER A N 1
ATOM 693 C CA . SER A 1 95 ? -4.521 11.891 9.800 1.00 96.81 95 SER A CA 1
ATOM 694 C C . SER A 1 95 ? -6.012 11.558 9.721 1.00 96.81 95 SER A C 1
ATOM 696 O O . SER A 1 95 ? -6.840 12.319 10.215 1.00 96.81 95 SER A O 1
ATOM 698 N N . ARG A 1 96 ? -6.369 10.376 9.195 1.00 96.25 96 ARG A N 1
ATOM 699 C CA . ARG A 1 96 ? -7.765 9.905 9.167 1.00 96.25 96 ARG A CA 1
ATOM 700 C C . ARG A 1 96 ? -8.344 9.706 10.570 1.00 96.25 96 ARG A C 1
ATOM 702 O O . ARG A 1 96 ? -9.482 10.090 10.821 1.00 96.25 96 ARG A O 1
ATOM 709 N N . TYR A 1 97 ? -7.556 9.167 11.496 1.00 96.94 97 TYR A N 1
ATOM 710 C CA . TYR A 1 97 ? -7.958 9.040 12.895 1.00 96.94 97 TYR A CA 1
ATOM 711 C C . TYR A 1 97 ? -8.249 10.395 13.553 1.00 96.94 97 TYR A C 1
ATOM 713 O O . TYR A 1 97 ? -9.221 10.523 14.294 1.00 96.94 97 TYR A O 1
ATOM 721 N N . ASN A 1 98 ? -7.416 11.403 13.289 1.00 95.12 98 ASN A N 1
ATOM 722 C CA . ASN A 1 98 ? -7.546 12.733 13.883 1.00 95.12 98 ASN A CA 1
ATOM 723 C C . ASN A 1 98 ? -8.711 13.532 13.291 1.00 95.12 98 ASN A C 1
ATOM 725 O O . ASN A 1 98 ? -9.404 14.216 14.040 1.00 95.12 98 ASN A O 1
ATOM 729 N N . ASN A 1 99 ? -8.946 13.413 11.980 1.00 90.62 99 ASN A N 1
ATOM 730 C CA . ASN A 1 99 ? -10.054 14.081 11.298 1.00 90.62 99 ASN A CA 1
ATOM 731 C C . ASN A 1 99 ? -11.414 13.626 11.845 1.00 90.62 99 ASN A C 1
ATOM 733 O O . ASN A 1 99 ? -12.307 14.452 12.008 1.00 90.62 99 ASN A O 1
ATOM 737 N N . ASN A 1 100 ? -11.553 12.330 12.164 1.00 80.44 100 ASN A N 1
ATOM 738 C CA . ASN A 1 100 ? -12.717 11.758 12.850 1.00 80.44 100 ASN A CA 1
ATOM 739 C C . ASN A 1 100 ? -14.076 12.138 12.215 1.00 80.44 100 ASN A C 1
ATOM 741 O O . ASN A 1 100 ? -15.064 12.338 12.921 1.00 80.44 100 ASN A O 1
ATOM 745 N N . GLY A 1 101 ? -14.108 12.271 10.886 1.00 86.69 101 GLY A N 1
ATOM 746 C CA . GLY A 1 101 ? -15.304 12.615 10.116 1.00 86.69 101 GLY A CA 1
ATOM 747 C C . GLY A 1 101 ? -16.005 11.391 9.527 1.00 86.69 101 GLY A C 1
ATOM 748 O O . GLY A 1 101 ? -15.889 10.279 10.041 1.00 86.69 101 GLY A O 1
ATOM 749 N N . MET A 1 102 ? -16.680 11.589 8.395 1.00 86.69 102 MET A N 1
ATOM 750 C CA . MET A 1 102 ? -17.299 10.525 7.598 1.00 86.69 102 MET A CA 1
ATOM 751 C C . MET A 1 102 ? -16.443 10.192 6.367 1.00 86.69 102 MET A C 1
ATOM 753 O O . MET A 1 102 ? -15.772 11.062 5.811 1.00 86.69 102 MET A O 1
ATOM 757 N N . VAL A 1 103 ? -16.466 8.933 5.936 1.00 85.00 103 VAL A N 1
ATOM 758 C CA . VAL A 1 103 ? -15.977 8.443 4.639 1.00 85.00 103 VAL A CA 1
ATOM 759 C C . VAL A 1 103 ? -17.033 7.487 4.090 1.00 85.00 103 VAL A C 1
ATOM 761 O O . VAL A 1 103 ? -17.369 6.476 4.714 1.00 85.00 103 VAL A O 1
ATOM 764 N N . GLY A 1 104 ? -17.611 7.860 2.947 1.00 81.69 104 GLY A N 1
ATOM 765 C CA . GLY A 1 104 ? -18.855 7.261 2.473 1.00 81.69 104 GLY A CA 1
ATOM 766 C C . GLY A 1 104 ? -19.953 7.404 3.532 1.00 81.69 104 GLY A C 1
ATOM 767 O O . GLY A 1 104 ? -20.125 8.465 4.129 1.00 81.69 104 GLY A O 1
ATOM 768 N N . SER A 1 105 ? -20.659 6.311 3.810 1.00 82.94 105 SER A N 1
ATOM 769 C CA . SER A 1 105 ? -21.700 6.251 4.848 1.00 82.94 105 SER A CA 1
ATOM 770 C C . SER A 1 105 ? -21.178 5.823 6.226 1.00 82.94 105 SER A C 1
ATOM 772 O O . SER A 1 105 ? -21.975 5.512 7.104 1.00 82.94 105 SER A O 1
ATOM 774 N N . ASN A 1 106 ? -19.858 5.763 6.425 1.00 87.50 106 ASN A N 1
ATOM 775 C CA . ASN A 1 106 ? -19.246 5.261 7.655 1.00 87.50 106 ASN A CA 1
ATOM 776 C C . ASN A 1 106 ? -18.374 6.322 8.324 1.00 87.50 106 ASN A C 1
ATOM 778 O O . ASN A 1 106 ? -17.816 7.196 7.664 1.00 87.50 106 ASN A O 1
ATOM 782 N N . ASN A 1 107 ? -18.179 6.192 9.634 1.00 90.50 107 ASN A N 1
ATOM 783 C CA . ASN A 1 107 ? -17.194 6.999 10.344 1.00 90.50 107 ASN A CA 1
ATOM 784 C C . ASN A 1 107 ? -15.778 6.685 9.835 1.00 90.50 107 ASN A C 1
ATOM 786 O O . ASN A 1 107 ? -15.452 5.546 9.489 1.00 90.50 107 ASN A O 1
ATOM 790 N N . GLN A 1 108 ? -14.908 7.689 9.843 1.00 92.75 108 GLN A N 1
ATOM 791 C CA . GLN A 1 108 ? -13.474 7.518 9.606 1.00 92.75 108 GLN A CA 1
ATOM 792 C C . GLN A 1 108 ? -12.812 6.673 10.696 1.00 92.75 108 GLN A C 1
ATOM 794 O O . GLN A 1 108 ? -11.817 6.003 10.422 1.00 92.75 108 GLN A O 1
ATOM 799 N N . VAL A 1 109 ? -13.381 6.680 11.906 1.00 96.56 109 VAL A N 1
ATOM 800 C CA . VAL A 1 109 ? -13.030 5.751 12.977 1.00 96.56 109 VAL A CA 1
ATOM 801 C C . VAL A 1 109 ? -14.294 5.150 13.574 1.00 96.56 109 VAL A C 1
ATOM 803 O O . VAL A 1 109 ? -15.165 5.868 14.063 1.00 96.56 109 VAL A O 1
ATOM 806 N N . ALA A 1 110 ? -14.386 3.826 13.556 1.00 95.56 110 ALA A N 1
ATOM 807 C CA . ALA A 1 110 ? -15.404 3.096 14.293 1.00 95.56 110 ALA A CA 1
ATOM 808 C C . ALA A 1 110 ? -14.847 2.663 15.654 1.00 95.56 110 ALA A C 1
ATOM 810 O O . ALA A 1 110 ? -13.696 2.242 15.756 1.00 95.56 110 ALA A O 1
ATOM 811 N N . VAL A 1 111 ? -15.664 2.758 16.699 1.00 96.44 111 VAL A N 1
ATOM 812 C CA . VAL A 1 111 ? -15.324 2.285 18.044 1.00 96.44 111 VAL A CA 1
ATOM 813 C C . VAL A 1 111 ? -16.166 1.052 18.338 1.00 96.44 111 VAL A C 1
ATOM 815 O O . VAL A 1 111 ? -17.386 1.080 18.166 1.00 96.44 111 VAL A O 1
ATOM 818 N N . VAL A 1 112 ? -15.522 -0.032 18.764 1.00 96.75 112 VAL A N 1
ATOM 819 C CA . VAL A 1 112 ? -16.223 -1.274 19.115 1.00 96.75 112 VAL A CA 1
ATOM 820 C C . VAL A 1 112 ? -17.144 -1.027 20.314 1.00 96.75 112 VAL A C 1
ATOM 822 O O . VAL A 1 112 ? -16.803 -0.294 21.240 1.00 96.75 112 VAL A O 1
ATOM 825 N N . GLY A 1 113 ? -18.346 -1.600 20.284 1.00 95.50 113 GLY A N 1
ATOM 826 C CA . GLY A 1 113 ? -19.396 -1.397 21.287 1.00 95.50 113 GLY A CA 1
ATOM 827 C C . GLY A 1 113 ? -20.220 -0.124 21.095 1.00 95.50 113 GLY A C 1
ATOM 828 O O . GLY A 1 113 ? -21.423 -0.145 21.326 1.00 95.50 113 GLY A O 1
ATOM 829 N N . GLY A 1 114 ? -19.616 0.974 20.633 1.00 94.81 114 GLY A N 1
ATOM 830 C CA . GLY A 1 114 ? -20.330 2.220 20.323 1.00 94.81 114 GLY A CA 1
ATOM 831 C C . GLY A 1 114 ? -20.795 3.045 21.533 1.00 94.81 114 GLY A C 1
ATOM 832 O O . GLY A 1 114 ? -21.457 4.059 21.345 1.00 94.81 114 GLY A O 1
ATOM 833 N N . TYR A 1 115 ? -20.430 2.664 22.763 1.00 95.00 115 TYR A N 1
ATOM 834 C CA . TYR A 1 115 ? -20.778 3.401 23.994 1.00 95.00 115 TYR A CA 1
ATOM 835 C C . TYR A 1 115 ? -20.003 4.712 24.177 1.00 95.00 115 TYR A C 1
ATOM 837 O O . TYR A 1 115 ? -20.313 5.520 25.052 1.00 95.00 115 TYR A O 1
ATOM 845 N N . ARG A 1 116 ? -18.985 4.944 23.349 1.00 92.88 116 ARG A N 1
ATOM 846 C CA . ARG A 1 116 ? -18.240 6.199 23.291 1.00 92.88 116 ARG A CA 1
ATOM 847 C C . ARG A 1 116 ? -17.827 6.518 21.870 1.00 92.88 116 ARG A C 1
ATOM 849 O O . ARG A 1 116 ? -17.669 5.638 21.025 1.00 92.88 116 ARG A O 1
ATOM 856 N N . THR A 1 117 ? -17.550 7.793 21.653 1.00 92.00 117 THR A N 1
ATOM 857 C CA . THR A 1 117 ? -16.866 8.261 20.455 1.00 92.00 117 THR A CA 1
ATOM 858 C C . THR A 1 117 ? -15.359 8.015 20.556 1.00 92.00 117 THR A C 1
ATOM 860 O O . THR A 1 117 ? -14.801 7.749 21.632 1.00 92.00 117 THR A O 1
ATOM 863 N N . ARG A 1 118 ? -14.689 8.102 19.403 1.00 94.00 118 ARG A N 1
ATOM 864 C CA . ARG A 1 118 ? -13.236 7.976 19.283 1.00 94.00 118 ARG A CA 1
ATOM 865 C C . ARG A 1 118 ? -12.525 9.010 20.180 1.00 94.00 118 ARG A C 1
ATOM 867 O O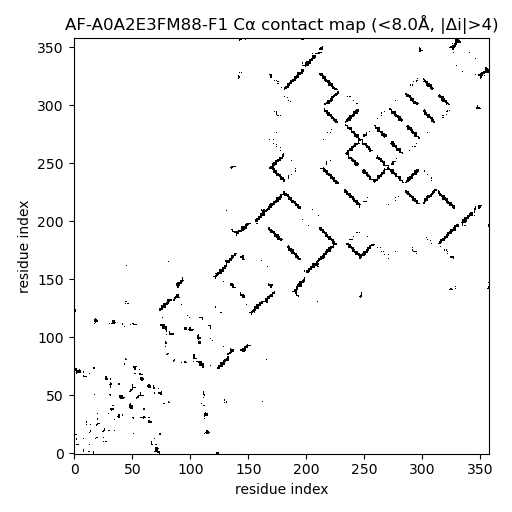 . ARG A 1 118 ? -12.720 10.211 19.973 1.00 94.00 118 ARG A O 1
ATOM 874 N N . PRO A 1 119 ? -11.677 8.591 21.140 1.00 93.00 119 PRO A N 1
ATOM 875 C CA . PRO A 1 119 ? -10.844 9.518 21.901 1.00 93.00 119 PRO A CA 1
ATOM 876 C C . PRO A 1 119 ? -9.883 10.329 21.026 1.00 93.00 119 PRO A C 1
ATOM 878 O O . PRO A 1 119 ? -9.266 9.802 20.102 1.00 93.00 119 PRO A O 1
ATOM 881 N N . SER A 1 120 ? -9.671 11.600 21.383 1.00 92.00 120 SER A N 1
ATOM 882 C CA . SER A 1 120 ? -8.650 12.454 20.757 1.00 92.00 120 SER A CA 1
ATOM 883 C C . SER A 1 120 ? -7.233 11.893 20.908 1.00 92.00 120 SER A C 1
ATOM 885 O O . SER A 1 120 ? -6.458 11.964 19.959 1.00 92.00 120 SER A O 1
ATOM 887 N N . ASN A 1 121 ? -6.937 11.280 22.057 1.00 92.75 121 ASN A N 1
ATOM 888 C CA . ASN A 1 121 ? -5.672 10.626 22.383 1.00 92.75 121 ASN A CA 1
ATOM 889 C C . ASN A 1 121 ? -5.817 9.093 22.317 1.00 92.75 121 ASN A C 1
ATOM 891 O O . ASN A 1 121 ? -6.651 8.512 23.007 1.00 92.75 121 ASN A O 1
ATOM 895 N N . SER A 1 122 ? -4.984 8.438 21.510 1.00 95.06 122 SER A N 1
ATOM 896 C CA . SER A 1 122 ? -4.988 6.979 21.304 1.00 95.06 122 SER A CA 1
ATOM 897 C C . SER A 1 122 ? -4.304 6.160 22.416 1.00 95.06 122 SER A C 1
ATOM 899 O O . SER A 1 122 ? -4.369 4.928 22.408 1.00 95.06 122 SER A O 1
ATOM 901 N N . SER A 1 123 ? -3.709 6.816 23.414 1.00 95.44 123 SER A N 1
ATOM 902 C CA . SER A 1 123 ? -2.964 6.184 24.505 1.00 95.44 123 SER A CA 1
ATOM 903 C C . SER A 1 123 ? -3.796 5.173 25.309 1.00 95.44 123 SER A C 1
ATOM 905 O O . SER A 1 123 ? -4.904 5.454 25.784 1.00 95.44 123 SER A O 1
ATOM 907 N N . GLY A 1 124 ? -3.239 3.973 25.482 1.00 93.69 124 GLY A N 1
ATOM 908 C CA . GLY A 1 124 ? -3.872 2.852 26.172 1.00 93.69 124 GLY A CA 1
ATOM 909 C C . GLY A 1 124 ? -4.991 2.156 25.393 1.00 93.69 124 GLY A C 1
ATOM 910 O O . GLY A 1 124 ? -5.628 1.267 25.946 1.00 93.69 124 GLY A O 1
ATOM 911 N N . THR A 1 125 ? -5.225 2.523 24.130 1.00 95.56 125 THR A N 1
ATOM 912 C CA . THR A 1 125 ? -6.210 1.862 23.257 1.00 95.56 125 THR A CA 1
ATOM 913 C C . THR A 1 125 ? -5.531 0.912 22.269 1.00 95.56 125 THR A C 1
ATOM 915 O O . THR A 1 125 ? -4.305 0.925 22.099 1.00 95.56 125 THR A O 1
ATOM 918 N N . LYS A 1 126 ? -6.320 0.063 21.608 1.00 96.75 126 LYS A N 1
ATOM 919 C CA . LYS A 1 126 ? -5.875 -0.704 20.444 1.00 96.75 126 LYS A CA 1
ATOM 920 C C . LYS A 1 126 ? -6.519 -0.143 19.185 1.00 96.75 126 LYS A C 1
ATOM 922 O O . LYS A 1 126 ? -7.736 0.022 19.119 1.00 96.75 126 LYS A O 1
ATOM 927 N N . VAL A 1 127 ? -5.683 0.167 18.201 1.00 98.19 127 VAL A N 1
ATOM 928 C CA . VAL A 1 127 ? -6.101 0.740 16.926 1.00 98.19 127 VAL A CA 1
ATOM 929 C C . VAL A 1 127 ? -5.803 -0.245 15.805 1.00 98.19 127 VAL A C 1
ATOM 931 O O . VAL A 1 127 ? -4.664 -0.662 15.605 1.00 98.19 127 VAL A O 1
ATOM 934 N N . HIS A 1 128 ? -6.849 -0.563 15.058 1.00 98.50 128 HIS A N 1
ATOM 935 C CA . HIS A 1 128 ? -6.831 -1.332 13.829 1.00 98.50 128 HIS A CA 1
ATOM 936 C C . HIS A 1 128 ? -6.887 -0.371 12.642 1.00 98.50 128 HIS A C 1
ATOM 938 O O . HIS A 1 128 ? -7.836 0.396 12.501 1.00 98.50 128 HIS A O 1
ATOM 944 N N . ILE A 1 129 ? -5.897 -0.404 11.764 1.00 98.62 129 ILE A N 1
ATOM 945 C CA . ILE A 1 129 ? -5.955 0.226 10.448 1.00 98.62 129 ILE A CA 1
ATOM 946 C C . ILE A 1 129 ? -6.485 -0.843 9.499 1.00 98.62 129 ILE A C 1
ATOM 948 O O . ILE A 1 129 ? -5.725 -1.700 9.052 1.00 98.62 129 ILE A O 1
ATOM 952 N N . HIS A 1 130 ? -7.791 -0.829 9.230 1.00 98.38 130 HIS A N 1
ATOM 953 C CA . HIS A 1 130 ? -8.414 -1.887 8.440 1.00 98.38 130 HIS A CA 1
ATOM 954 C C . HIS A 1 130 ? -8.563 -1.481 6.977 1.00 98.38 130 HIS A C 1
ATOM 956 O O . HIS A 1 130 ? -9.370 -0.607 6.648 1.00 98.38 130 HIS A O 1
ATOM 962 N N . VAL A 1 131 ? -7.800 -2.147 6.111 1.00 98.44 131 VAL A N 1
ATOM 963 C CA . VAL A 1 131 ? -7.759 -1.910 4.668 1.00 98.44 131 VAL A CA 1
ATOM 964 C C . VAL A 1 131 ? -8.506 -3.021 3.944 1.00 98.44 131 VAL A C 1
ATOM 966 O O . VAL A 1 131 ? -8.121 -4.184 4.014 1.00 98.44 131 VAL A O 1
ATOM 969 N N . ASN A 1 132 ? -9.552 -2.658 3.206 1.00 97.06 132 ASN A N 1
ATOM 970 C CA . ASN A 1 132 ? -10.264 -3.566 2.299 1.00 97.06 132 ASN A CA 1
ATOM 971 C C . ASN A 1 132 ? -10.638 -2.881 0.971 1.00 97.06 132 ASN A C 1
ATOM 973 O O . ASN A 1 132 ? -11.579 -3.284 0.294 1.00 97.06 132 ASN A O 1
ATOM 977 N N . GLN A 1 133 ? -9.922 -1.805 0.646 1.00 96.31 133 GLN A N 1
ATOM 978 C CA . GLN A 1 133 ? -10.006 -1.042 -0.596 1.00 96.31 133 GLN A CA 1
ATOM 979 C C . GLN A 1 133 ? -8.619 -0.982 -1.241 1.00 96.31 133 GLN A C 1
ATOM 981 O O . GLN A 1 133 ? -7.616 -1.334 -0.610 1.00 96.31 133 GLN A O 1
ATOM 986 N N . ALA A 1 134 ? -8.563 -0.497 -2.480 1.00 97.19 134 ALA A N 1
ATOM 987 C CA . ALA A 1 134 ? -7.306 -0.218 -3.152 1.00 97.19 134 ALA A CA 1
ATOM 988 C C . ALA A 1 134 ? -6.720 1.131 -2.710 1.00 97.19 134 ALA A C 1
ATOM 990 O O . ALA A 1 134 ? -7.399 2.162 -2.729 1.00 97.19 134 ALA A O 1
ATOM 991 N N . ILE A 1 135 ? -5.452 1.107 -2.308 1.00 98.31 135 ILE A N 1
ATOM 992 C CA . ILE A 1 135 ? -4.666 2.277 -1.934 1.00 98.31 135 ILE A CA 1
ATOM 993 C C . ILE A 1 135 ? -3.382 2.265 -2.757 1.00 98.31 135 ILE A C 1
ATOM 995 O O . ILE A 1 135 ? -2.574 1.342 -2.641 1.00 98.31 135 ILE A O 1
ATOM 999 N N . GLY A 1 136 ? -3.229 3.284 -3.596 1.00 97.56 136 GLY A N 1
ATOM 1000 C CA . GLY A 1 136 ? -2.057 3.513 -4.428 1.00 97.56 136 GLY A CA 1
ATOM 1001 C C . GLY A 1 136 ? -1.109 4.557 -3.845 1.00 97.56 136 GLY A C 1
ATOM 1002 O O . GLY A 1 136 ? -1.430 5.255 -2.879 1.00 97.56 136 GLY A O 1
ATOM 1003 N N . SER A 1 137 ? 0.050 4.709 -4.469 1.00 95.94 137 SER A N 1
ATOM 1004 C CA . SER A 1 137 ? 0.995 5.786 -4.167 1.00 95.94 137 SER A CA 1
ATOM 1005 C C . SER A 1 137 ? 1.025 6.826 -5.287 1.00 95.94 137 SER A C 1
ATOM 1007 O O . SER A 1 137 ? 0.396 6.671 -6.333 1.00 95.94 137 SER A O 1
ATOM 1009 N N . GLU A 1 138 ? 1.757 7.909 -5.065 1.00 90.75 138 GLU A N 1
ATOM 1010 C CA . GLU A 1 138 ? 2.193 8.770 -6.158 1.00 90.75 138 GLU A CA 1
ATOM 1011 C C . GLU A 1 138 ? 3.446 8.183 -6.817 1.00 90.75 138 GLU A C 1
ATOM 1013 O O . GLU A 1 138 ? 4.003 7.184 -6.354 1.00 90.75 138 GLU A O 1
ATOM 1018 N N . ARG A 1 139 ? 3.846 8.758 -7.950 1.00 87.06 139 ARG A N 1
ATOM 1019 C CA . ARG A 1 139 ? 4.951 8.251 -8.771 1.00 87.06 139 ARG A CA 1
ATOM 1020 C C . ARG A 1 139 ? 6.287 8.892 -8.385 1.00 87.06 139 ARG A C 1
ATOM 1022 O O . ARG A 1 139 ? 6.315 9.916 -7.711 1.00 87.06 139 ARG A O 1
ATOM 1029 N N . PHE A 1 140 ? 7.363 8.306 -8.909 1.00 80.50 140 PHE A N 1
ATOM 1030 C CA . PHE A 1 140 ? 8.720 8.864 -9.021 1.00 80.50 140 PHE A CA 1
ATOM 1031 C C . PHE A 1 140 ? 9.592 8.880 -7.762 1.00 80.50 140 PHE A C 1
ATOM 1033 O O . PHE A 1 140 ? 10.810 8.844 -7.909 1.00 80.50 140 PHE A O 1
ATOM 1040 N N . ASP A 1 141 ? 9.020 8.871 -6.558 1.00 90.81 141 ASP A N 1
ATOM 1041 C CA . ASP A 1 141 ? 9.813 8.780 -5.327 1.00 90.81 141 ASP A CA 1
ATOM 1042 C C . ASP A 1 141 ? 9.666 7.395 -4.665 1.00 90.81 141 ASP A C 1
ATOM 1044 O O . ASP A 1 141 ? 8.572 7.043 -4.206 1.00 90.81 141 ASP A O 1
ATOM 1048 N N . PRO A 1 142 ? 10.738 6.582 -4.589 1.00 91.88 142 PRO A N 1
ATOM 1049 C CA . PRO A 1 142 ? 10.675 5.263 -3.971 1.00 91.88 142 PRO A CA 1
ATOM 1050 C C . PRO A 1 142 ? 10.294 5.309 -2.485 1.00 91.88 142 PRO A C 1
ATOM 1052 O O . PRO A 1 142 ? 9.775 4.316 -1.964 1.00 91.88 142 PRO A O 1
ATOM 1055 N N . ASP A 1 143 ? 10.520 6.424 -1.792 1.00 93.25 143 ASP A N 1
ATOM 1056 C CA . ASP A 1 143 ? 10.228 6.594 -0.369 1.00 93.25 143 ASP A CA 1
ATOM 1057 C C . ASP A 1 143 ? 8.750 6.940 -0.121 1.00 93.25 143 ASP A C 1
ATOM 1059 O O . ASP A 1 143 ? 8.241 6.715 0.985 1.00 93.25 143 ASP A O 1
ATOM 1063 N N . HIS A 1 144 ? 8.033 7.389 -1.159 1.00 94.62 144 HIS A N 1
ATOM 1064 C CA . HIS A 1 144 ? 6.600 7.653 -1.104 1.00 94.62 144 HIS A CA 1
ATOM 1065 C C . HIS A 1 144 ? 5.790 6.365 -0.972 1.00 94.62 144 HIS A C 1
ATOM 1067 O O . HIS A 1 144 ? 5.693 5.541 -1.889 1.00 94.62 144 HIS A O 1
ATOM 1073 N N . CYS A 1 145 ? 5.158 6.216 0.190 1.00 97.69 145 CYS A N 1
ATOM 1074 C CA . CYS A 1 145 ? 4.320 5.065 0.509 1.00 97.69 145 CYS A CA 1
ATOM 1075 C C . CYS A 1 145 ? 2.844 5.309 0.161 1.00 97.69 145 CYS A C 1
ATOM 1077 O O . CYS A 1 145 ? 2.297 6.376 0.445 1.00 97.69 145 CYS A O 1
ATOM 1079 N N . ALA A 1 146 ? 2.170 4.297 -0.380 1.00 98.25 146 ALA A N 1
ATOM 1080 C CA . ALA A 1 146 ? 0.741 4.322 -0.680 1.00 98.25 146 ALA A CA 1
ATOM 1081 C C . ALA A 1 146 ? -0.122 4.574 0.564 1.00 98.25 146 ALA A C 1
ATOM 1083 O O . ALA A 1 146 ? -1.011 5.431 0.565 1.00 98.25 146 ALA A O 1
ATOM 1084 N N . LEU A 1 147 ? 0.174 3.845 1.642 1.00 98.62 147 LEU A N 1
ATOM 1085 C CA . LEU A 1 147 ? -0.437 4.036 2.951 1.00 98.62 147 LEU A CA 1
ATOM 1086 C C . LEU A 1 147 ? 0.648 4.233 3.996 1.00 98.62 147 LEU A C 1
ATOM 1088 O O . LEU A 1 147 ? 1.580 3.444 4.103 1.00 98.62 147 LEU A O 1
ATOM 1092 N N . ARG A 1 148 ? 0.465 5.246 4.827 1.00 98.44 148 ARG A N 1
ATOM 1093 C CA . ARG A 1 148 ? 1.311 5.549 5.971 1.00 98.44 148 ARG A CA 1
ATOM 1094 C C . ARG A 1 148 ? 0.566 5.340 7.276 1.00 98.44 148 ARG A C 1
ATOM 1096 O O . ARG A 1 148 ? -0.578 5.781 7.415 1.00 98.44 148 ARG A O 1
ATOM 1103 N N . THR A 1 149 ? 1.203 4.708 8.260 1.00 98.19 149 THR A N 1
ATOM 1104 C CA . THR A 1 149 ? 0.579 4.534 9.578 1.00 98.19 149 THR A CA 1
ATOM 1105 C C . THR A 1 149 ? 0.484 5.851 10.346 1.00 98.19 149 THR A C 1
ATOM 1107 O O . THR A 1 149 ? -0.467 6.029 11.105 1.00 98.19 149 THR A O 1
ATOM 1110 N N . GLY A 1 150 ? 1.433 6.775 10.162 1.00 97.12 150 GLY A N 1
ATOM 1111 C CA . GLY A 1 150 ? 1.592 7.970 10.989 1.00 97.12 150 GLY A CA 1
ATOM 1112 C C . GLY A 1 150 ? 2.114 7.676 12.399 1.00 97.12 150 GLY A C 1
ATOM 1113 O O . GLY A 1 150 ? 2.274 6.518 12.797 1.00 97.12 150 GLY A O 1
ATOM 1114 N N . SER A 1 151 ? 2.358 8.748 13.155 1.00 94.75 151 SER A N 1
ATOM 1115 C CA . SER A 1 151 ? 2.801 8.701 14.554 1.00 94.75 151 SER A CA 1
ATOM 1116 C C . SER A 1 151 ? 1.614 8.585 15.511 1.00 94.75 151 SER A C 1
ATOM 1118 O O . SER A 1 151 ? 0.658 9.356 15.426 1.00 94.75 151 SER A O 1
ATOM 1120 N N . TRP A 1 152 ? 1.677 7.651 16.457 1.00 97.38 152 TRP A N 1
ATOM 1121 C CA . TRP A 1 152 ? 0.605 7.398 17.425 1.00 97.38 152 TRP A CA 1
ATOM 1122 C C . TRP A 1 152 ? 1.016 7.781 18.842 1.00 97.38 152 TRP A C 1
ATOM 1124 O O . TRP A 1 152 ? 2.199 7.927 19.145 1.00 97.38 152 TRP A O 1
ATOM 1134 N N . ASP A 1 153 ? 0.026 7.954 19.718 1.00 96.50 153 ASP A N 1
ATOM 1135 C CA . ASP A 1 153 ? 0.283 8.327 21.106 1.00 96.50 153 ASP A CA 1
ATOM 1136 C C . ASP A 1 153 ? 0.963 7.166 21.852 1.00 96.50 153 ASP A C 1
ATOM 1138 O O . ASP A 1 153 ? 0.788 5.989 21.507 1.00 96.50 153 ASP A O 1
ATOM 1142 N N . GLY A 1 154 ? 1.748 7.472 22.888 1.00 93.19 154 GLY A N 1
ATOM 1143 C CA . GLY A 1 154 ? 2.451 6.451 23.670 1.00 93.19 154 GLY A CA 1
ATOM 1144 C C . GLY A 1 154 ? 1.496 5.391 24.232 1.00 93.19 154 GLY A C 1
ATOM 1145 O O . GLY A 1 154 ? 0.390 5.721 24.663 1.00 93.19 154 GLY A O 1
ATOM 1146 N N . SER A 1 155 ? 1.927 4.124 24.248 1.00 92.19 155 SER A N 1
ATOM 1147 C CA . SER A 1 155 ? 1.158 2.930 24.670 1.00 92.19 155 SER A CA 1
ATOM 1148 C C . SER A 1 155 ? -0.047 2.537 23.799 1.00 92.19 155 SER A C 1
ATOM 1150 O O . SER A 1 155 ? -0.823 1.660 24.185 1.00 92.19 155 SER A O 1
ATOM 1152 N N . THR A 1 156 ? -0.205 3.140 22.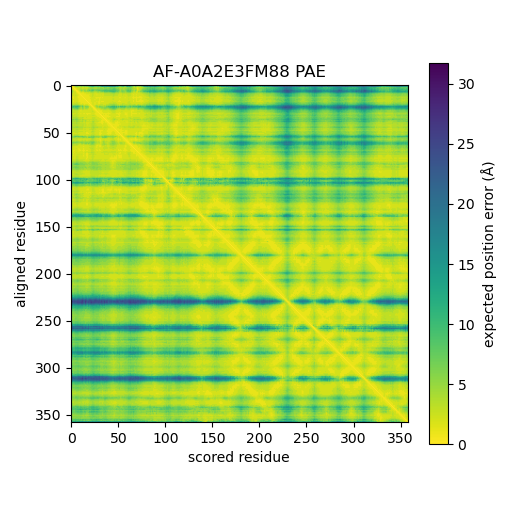619 1.00 96.94 156 THR A N 1
ATOM 1153 C CA . THR A 1 156 ? -1.144 2.642 21.606 1.00 96.94 156 THR A CA 1
ATOM 1154 C C . THR A 1 156 ? -0.680 1.272 21.120 1.00 96.94 156 THR A C 1
ATOM 1156 O O . THR A 1 156 ? 0.490 1.085 20.800 1.00 96.94 156 THR A O 1
ATOM 1159 N N . THR A 1 157 ? -1.581 0.297 21.024 1.00 96.88 157 THR A N 1
ATOM 1160 C CA . THR A 1 157 ? -1.286 -0.937 20.282 1.00 96.88 157 THR A CA 1
ATOM 1161 C C . THR A 1 157 ? -1.799 -0.788 18.865 1.00 96.88 157 THR A C 1
ATOM 1163 O O . THR A 1 157 ? -3.009 -0.702 18.664 1.00 96.88 157 THR A O 1
ATOM 1166 N N . LEU A 1 158 ? -0.880 -0.744 17.901 1.00 98.38 158 LEU A N 1
ATOM 1167 C CA . LEU A 1 158 ? -1.204 -0.532 16.498 1.00 98.38 158 LEU A CA 1
ATOM 1168 C C . LEU A 1 158 ? -1.162 -1.840 15.707 1.00 98.38 158 LEU A C 1
ATOM 1170 O O . LEU A 1 158 ? -0.216 -2.624 15.812 1.00 98.38 158 LEU A O 1
ATOM 1174 N N . GLN A 1 159 ? -2.190 -2.044 14.892 1.00 98.12 159 GLN A N 1
ATOM 1175 C CA . GLN A 1 159 ? -2.339 -3.195 14.018 1.00 98.12 159 GLN A CA 1
ATOM 1176 C C . GLN A 1 159 ? -2.828 -2.727 12.645 1.00 98.12 159 GLN A C 1
ATOM 1178 O O . GLN A 1 159 ? -3.760 -1.934 12.565 1.00 98.12 159 GLN A O 1
ATOM 1183 N N . VAL A 1 160 ? -2.207 -3.199 11.567 1.00 98.62 160 VAL A N 1
ATOM 1184 C CA . VAL A 1 160 ? -2.676 -3.024 10.189 1.00 98.62 160 VAL A CA 1
ATOM 1185 C C . VAL A 1 160 ? -3.300 -4.338 9.746 1.00 98.62 160 VAL A C 1
ATOM 1187 O O . VAL A 1 160 ? -2.625 -5.363 9.733 1.00 98.62 160 VAL A O 1
ATOM 1190 N N . ASP A 1 161 ? -4.576 -4.299 9.385 1.00 98.31 161 ASP A N 1
ATOM 1191 C CA . ASP A 1 161 ? -5.346 -5.468 8.970 1.00 98.31 161 ASP A CA 1
ATOM 1192 C C . ASP A 1 161 ? -5.749 -5.329 7.506 1.00 98.31 161 ASP A C 1
ATOM 1194 O O . ASP A 1 161 ? -6.686 -4.594 7.172 1.00 98.31 161 ASP A O 1
ATOM 1198 N N . VAL A 1 162 ? -5.046 -6.050 6.633 1.00 98.25 162 VAL A N 1
ATOM 1199 C CA . VAL A 1 162 ? -5.341 -6.099 5.200 1.00 98.25 162 VAL A CA 1
ATOM 1200 C C . VAL A 1 162 ? -6.317 -7.244 4.946 1.00 98.25 162 VAL A C 1
ATOM 1202 O O . VAL A 1 162 ? -5.967 -8.421 5.058 1.00 98.25 162 VAL A O 1
ATOM 1205 N N . GLY A 1 163 ? -7.567 -6.886 4.651 1.00 96.62 163 GLY A N 1
ATOM 1206 C CA . GLY A 1 163 ? -8.624 -7.826 4.281 1.00 96.62 163 GLY A CA 1
ATOM 1207 C C . GLY A 1 163 ? -8.424 -8.403 2.878 1.00 96.62 163 GLY A C 1
ATOM 1208 O O . GLY A 1 163 ? -7.567 -7.946 2.123 1.00 96.62 163 GLY A O 1
ATOM 1209 N N . GLY A 1 164 ? -9.242 -9.390 2.501 1.00 95.69 164 GLY A N 1
ATOM 1210 C CA . GLY A 1 164 ? -9.086 -10.115 1.232 1.00 95.69 164 GLY A CA 1
ATOM 1211 C C . GLY A 1 164 ? -9.246 -9.267 -0.039 1.00 95.69 164 GLY A C 1
ATOM 1212 O O . GLY A 1 164 ? -8.725 -9.626 -1.092 1.00 95.69 164 GLY A O 1
ATOM 1213 N N . SER A 1 165 ? -9.907 -8.111 0.044 1.00 95.31 165 SER A N 1
ATOM 1214 C CA . SER A 1 165 ? -9.981 -7.129 -1.052 1.00 95.31 165 SER A CA 1
ATOM 1215 C C . SER A 1 165 ? -9.040 -5.938 -0.844 1.00 95.31 165 SER A C 1
ATOM 1217 O O . SER A 1 165 ? -8.977 -5.041 -1.681 1.00 95.31 165 SER A O 1
ATOM 1219 N N . GLY A 1 166 ? -8.302 -5.904 0.267 1.00 97.06 166 GLY A N 1
ATOM 1220 C CA . GLY A 1 166 ? -7.342 -4.851 0.565 1.00 97.06 166 GLY A CA 1
ATOM 1221 C C . GLY A 1 166 ? -6.152 -4.904 -0.384 1.00 97.06 166 GLY A C 1
ATOM 1222 O O . GLY A 1 166 ? -5.579 -5.971 -0.620 1.00 97.06 166 GLY A O 1
ATOM 1223 N N . ARG A 1 167 ? -5.780 -3.748 -0.935 1.00 96.94 167 ARG A N 1
ATOM 1224 C CA . ARG A 1 167 ? -4.560 -3.573 -1.730 1.00 96.94 167 ARG A CA 1
ATOM 1225 C C . ARG A 1 167 ? -3.830 -2.335 -1.232 1.00 96.94 167 ARG A C 1
ATOM 1227 O O . ARG A 1 167 ? -4.408 -1.253 -1.225 1.00 96.94 167 ARG A O 1
ATOM 1234 N N . ILE A 1 168 ? -2.574 -2.487 -0.832 1.00 98.31 168 ILE A N 1
ATOM 1235 C CA . ILE A 1 168 ? -1.662 -1.380 -0.528 1.00 98.31 168 ILE A CA 1
ATOM 1236 C C . ILE A 1 168 ? -0.489 -1.510 -1.494 1.00 98.31 168 ILE A C 1
ATOM 1238 O O . ILE A 1 168 ? 0.361 -2.379 -1.309 1.00 98.31 168 ILE A O 1
ATOM 1242 N N . GLN A 1 169 ? -0.465 -0.705 -2.553 1.00 97.75 169 GLN A N 1
ATOM 1243 C CA . GLN A 1 169 ? 0.487 -0.886 -3.649 1.00 97.75 169 GLN A CA 1
ATOM 1244 C C . GLN A 1 169 ? 1.183 0.423 -4.006 1.00 97.75 169 GLN A C 1
ATOM 1246 O O . GLN A 1 169 ? 0.531 1.444 -4.205 1.00 97.75 169 GLN A O 1
ATOM 1251 N N . GLY A 1 170 ? 2.509 0.378 -4.115 1.00 98.19 170 GLY A N 1
ATOM 1252 C CA . GLY A 1 170 ? 3.276 1.465 -4.713 1.00 98.19 170 GLY A CA 1
ATOM 1253 C C . GLY A 1 170 ? 2.960 1.647 -6.200 1.00 98.19 170 GLY A C 1
ATOM 1254 O O . GLY A 1 170 ? 2.388 0.767 -6.844 1.00 98.19 170 GLY A O 1
ATOM 1255 N N . ALA A 1 171 ? 3.331 2.796 -6.750 1.00 98.19 171 ALA A N 1
ATOM 1256 C CA . ALA A 1 171 ? 3.131 3.140 -8.150 1.00 98.19 171 ALA A CA 1
ATOM 1257 C C . ALA A 1 171 ? 4.196 2.499 -9.043 1.00 98.19 171 ALA A C 1
ATOM 1259 O O . ALA A 1 171 ? 5.371 2.472 -8.678 1.00 98.19 171 ALA A O 1
ATOM 1260 N N . GLY A 1 172 ? 3.794 2.035 -10.223 1.00 98.12 172 GLY A N 1
ATOM 1261 C CA . GLY A 1 172 ? 4.713 1.497 -11.219 1.00 98.12 172 GLY A CA 1
ATOM 1262 C C . GLY A 1 172 ? 5.561 2.587 -11.875 1.00 98.12 172 GLY A C 1
ATOM 1263 O O . GLY A 1 172 ? 5.073 3.687 -12.163 1.00 98.12 172 GLY A O 1
ATOM 1264 N N . GLY A 1 173 ? 6.828 2.269 -12.119 1.00 98.06 173 GLY A N 1
ATOM 1265 C CA . GLY A 1 173 ? 7.779 3.108 -12.833 1.00 98.06 173 GLY A CA 1
ATOM 1266 C C . GLY A 1 173 ? 7.460 3.200 -14.324 1.00 98.06 173 GLY A C 1
ATOM 1267 O O . GLY A 1 173 ? 6.884 2.288 -14.914 1.00 98.06 173 GLY A O 1
ATOM 1268 N N . PHE A 1 174 ? 7.797 4.323 -14.950 1.00 98.25 174 PHE A N 1
ATOM 1269 C CA . PHE A 1 174 ? 7.572 4.513 -16.386 1.00 98.25 174 PHE A CA 1
ATOM 1270 C C . PHE A 1 174 ? 8.671 3.857 -17.208 1.00 98.25 174 PHE A C 1
ATOM 1272 O O . PHE A 1 174 ? 9.827 3.878 -16.804 1.00 98.25 174 PHE A O 1
ATOM 1279 N N . GLY A 1 175 ? 8.324 3.298 -18.360 1.00 98.38 175 GLY A N 1
ATOM 1280 C CA . GLY A 1 175 ? 9.310 2.821 -19.314 1.00 98.38 175 GLY A CA 1
ATOM 1281 C C . GLY A 1 175 ? 10.185 3.964 -19.827 1.00 98.38 175 GLY A C 1
ATOM 1282 O O . GLY A 1 175 ? 9.730 5.100 -19.981 1.00 98.38 175 GLY A O 1
ATOM 1283 N N . GLY A 1 176 ? 11.456 3.670 -20.073 1.00 98.38 176 GLY A N 1
ATOM 1284 C CA . GLY A 1 176 ? 12.405 4.611 -20.645 1.00 98.38 176 GLY A CA 1
ATOM 1285 C C . GLY A 1 176 ? 12.102 4.870 -22.117 1.00 98.38 176 GLY A C 1
ATOM 1286 O O . GLY A 1 176 ? 11.756 3.957 -22.863 1.00 98.38 176 GLY A O 1
ATOM 1287 N N . ASN A 1 177 ? 12.236 6.117 -22.560 1.00 98.06 177 ASN A N 1
ATOM 1288 C CA . ASN A 1 177 ? 12.107 6.444 -23.979 1.00 98.06 177 ASN A CA 1
ATOM 1289 C C . ASN A 1 177 ? 13.253 5.822 -24.781 1.00 98.06 177 ASN A C 1
ATOM 1291 O O . ASN A 1 177 ? 14.405 5.832 -24.339 1.00 98.06 177 ASN A O 1
ATOM 1295 N N . GLY A 1 178 ? 12.937 5.322 -25.969 1.00 97.38 178 GLY A N 1
ATOM 1296 C CA . GLY A 1 178 ? 13.933 4.864 -26.922 1.00 97.38 178 GLY A CA 1
ATOM 1297 C C . GLY A 1 178 ? 14.807 6.010 -27.435 1.00 97.38 178 GLY A C 1
ATOM 1298 O O . GLY A 1 178 ? 14.454 7.189 -27.337 1.00 97.38 178 GLY A O 1
ATOM 1299 N N . ALA A 1 179 ? 15.976 5.664 -27.962 1.00 96.06 179 ALA A N 1
ATOM 1300 C CA . ALA A 1 179 ? 16.922 6.626 -28.509 1.00 96.06 179 ALA A CA 1
ATOM 1301 C C . ALA A 1 179 ? 16.402 7.316 -29.775 1.00 96.06 179 ALA A C 1
ATOM 1303 O O . ALA A 1 179 ? 15.905 6.656 -30.688 1.00 96.06 179 ALA A O 1
ATOM 1304 N N .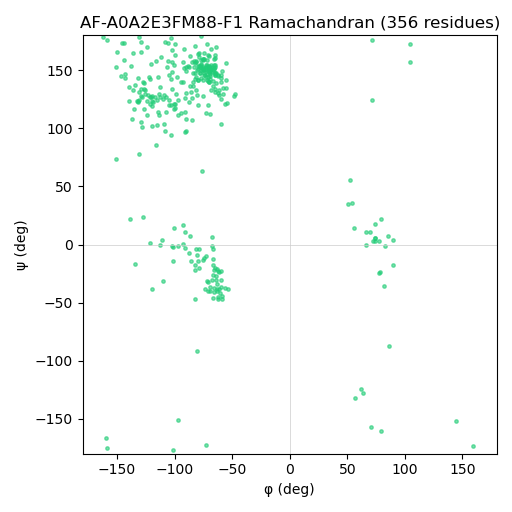 ASN A 1 180 ? 16.587 8.636 -29.862 1.00 92.25 180 ASN A N 1
ATOM 1305 C CA . ASN A 1 180 ? 16.253 9.413 -31.053 1.00 92.25 180 ASN A CA 1
ATOM 1306 C C . ASN A 1 180 ? 17.461 9.477 -32.000 1.00 92.25 180 ASN A C 1
ATOM 1308 O O . ASN A 1 180 ? 18.364 10.293 -31.806 1.00 92.25 180 ASN A O 1
ATOM 1312 N N . GLY A 1 181 ? 17.489 8.610 -33.011 1.00 86.06 181 GLY A N 1
ATOM 1313 C CA . GLY A 1 181 ? 18.680 8.380 -33.829 1.00 86.06 181 GLY A CA 1
ATOM 1314 C C . GLY A 1 181 ? 19.783 7.645 -33.059 1.00 86.06 181 GLY A C 1
ATOM 1315 O O . GLY A 1 181 ? 19.499 6.976 -32.070 1.00 86.06 181 GLY A O 1
ATOM 1316 N N . ALA A 1 182 ? 21.044 7.775 -33.477 1.00 88.38 182 ALA A N 1
ATOM 1317 C CA . ALA A 1 182 ? 22.179 7.022 -32.929 1.00 88.38 182 ALA A CA 1
ATOM 1318 C C . ALA A 1 182 ? 22.670 7.519 -31.556 1.00 88.38 182 ALA A C 1
ATOM 1320 O O . ALA A 1 182 ? 23.781 8.019 -31.397 1.00 88.38 182 ALA A O 1
ATOM 1321 N N . THR A 1 183 ? 21.799 7.421 -30.557 1.00 93.12 183 THR A N 1
ATOM 1322 C CA . THR A 1 183 ? 22.056 7.822 -29.172 1.00 93.12 183 THR A CA 1
ATOM 1323 C C . THR A 1 183 ? 21.647 6.711 -28.210 1.00 93.12 183 THR A C 1
ATOM 1325 O O . THR A 1 183 ? 21.172 5.649 -28.619 1.00 93.12 183 THR A O 1
ATOM 1328 N N . ASN A 1 184 ? 21.857 6.935 -26.915 1.00 96.81 184 ASN A N 1
ATOM 1329 C CA . ASN A 1 184 ? 21.450 5.986 -25.889 1.00 96.81 184 ASN A CA 1
ATOM 1330 C C . ASN A 1 184 ? 19.944 6.068 -25.622 1.00 96.81 184 ASN A C 1
ATOM 1332 O O . ASN A 1 184 ? 19.347 7.146 -25.672 1.00 96.81 184 ASN A O 1
ATOM 1336 N N . GLY A 1 185 ? 19.354 4.928 -25.272 1.00 97.31 185 GLY A N 1
ATOM 1337 C CA . GLY A 1 185 ? 18.014 4.879 -24.703 1.00 97.31 185 GLY A CA 1
ATOM 1338 C C . GLY A 1 185 ? 17.981 5.486 -23.299 1.00 97.31 185 GLY A C 1
ATOM 1339 O O . GLY A 1 185 ? 18.983 5.524 -22.581 1.00 97.31 185 GLY A O 1
ATOM 1340 N N . SER A 1 186 ? 16.813 5.973 -22.890 1.00 98.25 186 SER A N 1
ATOM 1341 C CA . SER A 1 186 ? 16.609 6.514 -21.545 1.00 98.25 186 SER A CA 1
ATOM 1342 C C . SER A 1 186 ? 16.381 5.397 -20.528 1.00 98.25 186 SER A C 1
ATOM 1344 O O . SER A 1 186 ? 15.814 4.352 -20.849 1.00 98.25 186 SER A O 1
ATOM 1346 N N . GLN A 1 187 ? 16.780 5.632 -19.280 1.00 98.12 187 GLN A N 1
ATOM 1347 C CA . GLN A 1 187 ? 16.495 4.724 -18.171 1.00 98.12 187 GLN A CA 1
ATOM 1348 C C . GLN A 1 187 ? 14.985 4.645 -17.886 1.00 98.12 187 GLN A C 1
ATOM 1350 O O . GLN A 1 187 ? 14.275 5.647 -17.998 1.00 98.12 187 GLN A O 1
ATOM 1355 N N . GLY A 1 188 ? 14.510 3.470 -17.470 1.00 98.12 188 GLY A N 1
ATOM 1356 C CA . GLY A 1 188 ? 13.187 3.310 -16.878 1.00 98.12 188 GLY A CA 1
ATOM 1357 C C . GLY A 1 188 ? 13.081 3.949 -15.486 1.00 98.12 188 GLY A C 1
ATOM 1358 O O . GLY A 1 188 ? 14.022 3.967 -14.693 1.00 98.12 188 GLY A O 1
ATOM 1359 N N . GLY A 1 189 ? 11.911 4.494 -15.173 1.00 97.81 189 GLY A N 1
ATOM 1360 C CA . GLY A 1 189 ? 11.597 5.086 -13.879 1.00 97.81 189 GLY A CA 1
ATOM 1361 C C . GLY A 1 189 ? 11.493 4.043 -12.768 1.00 97.81 189 GLY A C 1
ATOM 1362 O O . GLY A 1 189 ? 11.119 2.892 -12.995 1.00 97.81 189 GLY A O 1
ATOM 1363 N N . THR A 1 190 ? 11.787 4.460 -11.542 1.00 97.12 190 THR A N 1
ATOM 1364 C CA . THR A 1 190 ? 11.641 3.631 -10.343 1.00 97.12 190 THR A CA 1
ATOM 1365 C C . THR A 1 190 ? 10.177 3.489 -9.927 1.00 97.12 190 THR A C 1
ATOM 1367 O O . THR A 1 190 ? 9.355 4.387 -10.138 1.00 97.12 190 THR A O 1
ATOM 1370 N N . GLY A 1 191 ? 9.851 2.354 -9.311 1.00 97.38 191 GLY A N 1
ATOM 1371 C CA . GLY A 1 191 ? 8.581 2.156 -8.622 1.00 97.38 191 GLY A CA 1
ATOM 1372 C C . GLY A 1 191 ? 8.585 2.747 -7.207 1.00 97.38 191 GLY A C 1
ATOM 1373 O O . GLY A 1 191 ? 9.640 2.918 -6.592 1.00 97.38 191 GLY A O 1
ATOM 1374 N N . THR A 1 192 ? 7.400 3.055 -6.675 1.00 97.88 192 THR A N 1
ATOM 1375 C CA . THR A 1 192 ? 7.236 3.614 -5.316 1.00 97.88 192 THR A CA 1
ATOM 1376 C C . THR A 1 192 ? 6.784 2.561 -4.307 1.00 97.88 192 THR A C 1
ATOM 1378 O O . THR A 1 192 ? 6.724 1.381 -4.637 1.00 97.88 192 THR A O 1
ATOM 1381 N N . SER A 1 193 ? 6.527 2.914 -3.046 1.00 98.06 193 SER A N 1
ATOM 1382 C CA . SER A 1 193 ? 6.370 1.914 -1.976 1.00 98.06 193 SER A CA 1
ATOM 1383 C C . SER A 1 193 ? 4.930 1.702 -1.506 1.00 98.06 193 SER A C 1
ATOM 1385 O O . SER A 1 193 ? 4.063 2.558 -1.671 1.00 98.06 193 SER A O 1
ATOM 1387 N N . GLY A 1 194 ? 4.671 0.540 -0.905 1.00 98.06 194 GLY A N 1
ATOM 1388 C CA . GLY A 1 194 ? 3.363 0.142 -0.384 1.00 98.06 194 GLY A CA 1
ATOM 1389 C C . GLY A 1 194 ? 3.053 0.751 0.986 1.00 98.06 194 GLY A C 1
ATOM 1390 O O . GLY A 1 194 ? 2.470 1.831 1.089 1.00 98.06 194 GLY A O 1
ATOM 1391 N N . LEU A 1 195 ? 3.391 0.033 2.057 1.00 98.56 195 LEU A N 1
ATOM 1392 C CA . LEU A 1 195 ? 3.090 0.423 3.435 1.00 98.56 195 LEU A CA 1
ATOM 1393 C C . LEU A 1 195 ? 4.288 1.123 4.093 1.00 98.56 195 LEU A C 1
ATOM 1395 O O . LEU A 1 195 ? 5.359 0.540 4.215 1.00 98.56 195 LEU A O 1
ATOM 1399 N N . GLY A 1 196 ? 4.089 2.337 4.596 1.00 98.31 196 GLY A N 1
ATOM 1400 C CA . GLY A 1 196 ? 5.048 3.056 5.432 1.00 98.31 196 GLY A CA 1
ATOM 1401 C C . GLY A 1 196 ? 4.683 2.954 6.910 1.00 98.31 196 GLY A C 1
ATOM 1402 O O . GLY A 1 196 ? 3.627 3.438 7.324 1.00 98.31 196 GLY A O 1
ATOM 1403 N N . VAL A 1 197 ? 5.553 2.343 7.714 1.00 98.38 197 VAL A N 1
ATOM 1404 C CA . VAL A 1 197 ? 5.368 2.180 9.161 1.00 98.38 197 VAL A CA 1
ATOM 1405 C C . VAL A 1 197 ? 6.192 3.215 9.925 1.00 98.38 197 VAL A C 1
ATOM 1407 O O . VAL A 1 197 ? 7.424 3.214 9.891 1.00 98.38 197 VAL A O 1
ATOM 1410 N N . GLU A 1 198 ? 5.481 4.074 10.651 1.00 97.50 198 GLU A N 1
ATOM 1411 C CA . GLU A 1 198 ? 6.018 5.219 11.400 1.00 97.50 198 GLU A CA 1
ATOM 1412 C C . GLU A 1 198 ? 5.891 5.051 12.928 1.00 97.50 198 GLU A C 1
ATOM 1414 O O . GLU A 1 198 ? 6.314 5.919 13.689 1.00 97.50 198 GLU A O 1
ATOM 1419 N N . TYR A 1 199 ? 5.324 3.933 13.399 1.00 97.12 199 TYR A N 1
ATOM 1420 C CA . TYR A 1 199 ? 5.109 3.654 14.821 1.00 97.12 199 TYR A CA 1
ATOM 1421 C C . TYR A 1 199 ? 5.585 2.256 15.219 1.00 97.12 199 TYR A C 1
ATOM 1423 O O . TYR A 1 199 ? 5.446 1.299 14.456 1.00 97.12 199 TYR A O 1
ATOM 1431 N N . SER A 1 200 ? 6.135 2.137 16.428 1.00 94.56 200 SER A N 1
ATOM 1432 C CA . SER A 1 200 ? 6.698 0.893 16.954 1.00 94.56 200 SER A CA 1
ATOM 1433 C C . SER A 1 200 ? 6.096 0.534 18.317 1.00 94.56 200 SER A C 1
ATOM 1435 O O . SER A 1 200 ? 5.981 1.421 19.167 1.00 94.56 200 SER A O 1
ATOM 1437 N N . PRO A 1 201 ? 5.787 -0.750 18.568 1.00 95.62 201 PRO A N 1
ATOM 1438 C CA . PRO A 1 201 ? 5.706 -1.834 17.586 1.00 95.62 201 PRO A CA 1
ATOM 1439 C C . PRO A 1 201 ? 4.417 -1.739 16.749 1.00 95.62 201 PRO A C 1
ATOM 1441 O O . PRO A 1 201 ? 3.389 -1.265 17.235 1.00 95.62 201 PRO A O 1
ATOM 1444 N N . THR A 1 202 ? 4.451 -2.247 15.514 1.00 98.00 202 THR A N 1
ATOM 1445 C CA . THR A 1 202 ? 3.255 -2.400 14.664 1.00 98.00 202 THR A CA 1
ATOM 1446 C C . THR A 1 202 ? 3.084 -3.853 14.236 1.00 98.00 202 THR A C 1
ATOM 1448 O O . THR A 1 202 ? 4.010 -4.464 13.703 1.00 98.00 202 THR A O 1
ATOM 1451 N N . GLN A 1 203 ? 1.887 -4.405 14.445 1.00 98.19 203 GLN A N 1
ATOM 1452 C CA . GLN A 1 203 ? 1.490 -5.691 13.871 1.00 98.19 203 GLN A CA 1
ATOM 1453 C C . GLN A 1 203 ? 0.906 -5.469 12.472 1.00 98.19 203 GLN A C 1
ATOM 1455 O O . GLN A 1 203 ? 0.090 -4.572 12.285 1.00 98.19 203 GLN A O 1
ATOM 1460 N N . VAL A 1 204 ? 1.274 -6.297 11.502 1.00 98.38 204 VAL A N 1
ATOM 1461 C CA . VAL A 1 204 ? 0.695 -6.314 10.155 1.00 98.38 204 VAL A CA 1
ATOM 1462 C C . VAL A 1 204 ? 0.127 -7.701 9.911 1.00 98.38 204 VAL A C 1
ATOM 1464 O O . VAL A 1 204 ? 0.856 -8.685 9.983 1.00 98.38 204 VAL A O 1
ATOM 1467 N N . ASN A 1 205 ? -1.169 -7.781 9.632 1.00 97.62 205 ASN A N 1
ATOM 1468 C CA . ASN A 1 205 ? -1.856 -9.025 9.316 1.00 97.62 205 ASN A CA 1
ATOM 1469 C C . ASN A 1 205 ? -2.395 -8.957 7.895 1.00 97.62 205 ASN A C 1
ATOM 1471 O O . ASN A 1 205 ? -3.124 -8.025 7.540 1.00 97.62 205 ASN A O 1
ATOM 1475 N N . ILE A 1 206 ? -2.053 -9.963 7.098 1.00 96.94 206 ILE A N 1
ATOM 1476 C CA . ILE A 1 206 ? -2.491 -10.083 5.714 1.00 96.94 206 ILE A CA 1
ATOM 1477 C C . ILE A 1 206 ? -3.410 -11.296 5.629 1.00 96.94 206 ILE A C 1
ATOM 1479 O O . ILE A 1 206 ? -2.994 -12.436 5.820 1.00 96.94 206 ILE A O 1
ATOM 1483 N N . THR A 1 207 ? -4.694 -11.036 5.397 1.00 95.06 207 THR A N 1
ATOM 1484 C CA . THR A 1 207 ? -5.682 -12.097 5.170 1.00 95.06 207 THR A CA 1
ATOM 1485 C C . THR A 1 207 ? -5.536 -12.627 3.747 1.00 95.06 207 THR A C 1
ATOM 1487 O O . THR A 1 207 ? -5.093 -11.899 2.861 1.00 95.06 207 THR A O 1
ATOM 1490 N N . SER A 1 208 ? -5.960 -13.871 3.503 1.00 93.75 208 SER A N 1
ATOM 1491 C CA . SER A 1 208 ? -6.014 -14.436 2.150 1.00 93.75 208 SER A CA 1
ATOM 1492 C C . SER A 1 208 ? -6.699 -13.481 1.166 1.00 93.75 208 SER A C 1
ATOM 1494 O O . SER A 1 208 ? -7.791 -12.974 1.433 1.00 93.75 208 SER A O 1
ATOM 1496 N N . GLY A 1 209 ? -6.020 -13.212 0.049 1.00 92.56 209 GLY A N 1
ATOM 1497 C CA . GLY A 1 209 ? -6.435 -12.258 -0.979 1.00 92.56 209 GLY A CA 1
ATOM 1498 C C . GLY A 1 209 ? -5.939 -10.825 -0.764 1.00 92.56 209 GLY A C 1
ATOM 1499 O O . GLY A 1 209 ? -5.937 -10.060 -1.723 1.00 92.56 209 GLY A O 1
ATOM 1500 N N . GLY A 1 210 ? -5.499 -10.449 0.440 1.00 96.19 210 GLY A N 1
ATOM 1501 C CA . GLY A 1 210 ? -4.916 -9.137 0.724 1.00 96.19 210 GLY A CA 1
ATOM 1502 C C . GLY A 1 210 ? -3.526 -8.981 0.106 1.00 96.19 210 GLY A C 1
ATOM 1503 O O . GLY A 1 210 ? -2.754 -9.934 0.064 1.00 96.19 210 GLY A O 1
ATOM 1504 N N . ILE A 1 211 ? -3.194 -7.777 -0.371 1.00 96.06 211 ILE A N 1
ATOM 1505 C CA . ILE A 1 211 ? -1.892 -7.501 -1.002 1.00 96.06 211 ILE A CA 1
ATOM 1506 C C . ILE A 1 211 ? -1.247 -6.269 -0.379 1.00 96.06 211 ILE A C 1
ATOM 1508 O O . ILE A 1 211 ? -1.875 -5.213 -0.265 1.00 96.06 211 ILE A O 1
ATOM 1512 N N . ILE A 1 212 ? 0.039 -6.402 -0.063 1.00 97.88 212 ILE A N 1
ATOM 1513 C CA . ILE A 1 212 ? 0.956 -5.286 0.151 1.00 97.88 212 ILE A CA 1
ATOM 1514 C C . ILE A 1 212 ? 2.098 -5.448 -0.855 1.00 97.88 212 ILE A C 1
ATOM 1516 O O . ILE A 1 212 ? 2.690 -6.520 -0.940 1.00 97.88 212 ILE A O 1
ATOM 1520 N N . SER A 1 213 ? 2.386 -4.412 -1.640 1.00 97.62 213 SER A N 1
ATOM 1521 C CA . SER A 1 213 ? 3.406 -4.462 -2.691 1.00 97.62 213 SER A CA 1
ATOM 1522 C C . SER A 1 213 ? 4.099 -3.120 -2.859 1.00 97.62 213 SER A C 1
ATOM 1524 O O . SER A 1 213 ? 3.465 -2.069 -2.766 1.00 97.62 213 SER A O 1
ATOM 1526 N N . GLY A 1 214 ? 5.389 -3.151 -3.177 1.00 97.56 214 GLY A N 1
ATOM 1527 C CA . GLY A 1 214 ? 6.018 -2.047 -3.885 1.00 97.56 214 GLY A CA 1
ATOM 1528 C C . GLY A 1 214 ? 5.422 -1.927 -5.288 1.00 97.56 214 GLY A C 1
ATOM 1529 O O . GLY A 1 214 ? 4.807 -2.864 -5.803 1.00 97.56 214 GLY A O 1
ATOM 1530 N N . GLY A 1 215 ? 5.586 -0.760 -5.887 1.00 97.88 215 GLY A N 1
ATOM 1531 C CA . GLY A 1 215 ? 5.517 -0.605 -7.326 1.00 97.88 215 GLY A CA 1
ATOM 1532 C C . GLY A 1 215 ? 6.834 -1.050 -7.945 1.00 97.88 215 GLY A C 1
ATOM 1533 O O . GLY A 1 215 ? 7.893 -0.968 -7.318 1.00 97.88 215 GLY A O 1
ATOM 1534 N N . PHE A 1 216 ? 6.765 -1.538 -9.169 1.00 98.12 216 PHE A N 1
ATOM 1535 C CA . PHE A 1 216 ? 7.896 -2.125 -9.869 1.00 98.12 216 PHE A CA 1
ATOM 1536 C C . PHE A 1 216 ? 8.490 -1.130 -10.862 1.00 98.12 216 PHE A C 1
ATOM 1538 O O . PHE A 1 216 ? 7.805 -0.202 -11.297 1.00 98.12 216 PHE A O 1
ATOM 1545 N N . GLY A 1 217 ? 9.772 -1.282 -11.190 1.00 97.88 217 GLY A N 1
ATOM 1546 C CA . GLY A 1 217 ? 10.450 -0.393 -12.135 1.00 97.88 217 GLY A CA 1
ATOM 1547 C C . GLY A 1 217 ? 9.890 -0.488 -13.556 1.00 97.88 217 GLY A C 1
ATOM 1548 O O . GLY A 1 217 ? 9.329 -1.511 -13.936 1.00 97.88 217 GLY A O 1
ATOM 1549 N N . GLY A 1 218 ? 10.032 0.571 -14.350 1.00 98.38 218 GLY A N 1
ATOM 1550 C CA . GLY A 1 218 ? 9.794 0.504 -15.796 1.00 98.38 218 GLY A CA 1
ATOM 1551 C C . GLY A 1 218 ? 11.018 -0.029 -16.540 1.00 98.38 218 GLY A C 1
ATOM 1552 O O . GLY A 1 218 ? 12.140 0.134 -16.066 1.00 98.38 218 GLY A O 1
ATOM 1553 N N . GLY A 1 219 ? 10.819 -0.655 -17.694 1.00 98.62 219 GLY A N 1
ATOM 1554 C CA . GLY A 1 219 ? 11.902 -1.157 -18.535 1.00 98.62 219 GLY A CA 1
ATOM 1555 C C . GLY A 1 219 ? 12.686 -0.029 -19.202 1.00 98.62 219 GLY A C 1
ATOM 1556 O O . GLY A 1 219 ? 12.162 1.066 -19.418 1.00 98.62 219 GLY A O 1
ATOM 1557 N N . GLY A 1 220 ? 13.956 -0.262 -19.513 1.00 98.56 220 GLY A N 1
ATOM 1558 C CA . GLY A 1 220 ? 14.804 0.721 -20.189 1.00 98.56 220 GLY A CA 1
ATOM 1559 C C . GLY A 1 220 ? 14.459 0.899 -21.671 1.00 98.56 220 GLY A C 1
ATOM 1560 O O . GLY A 1 220 ? 13.993 -0.029 -22.326 1.00 98.56 220 GLY A O 1
ATOM 1561 N N . GLY A 1 221 ? 14.694 2.086 -22.231 1.00 98.31 221 GLY A N 1
ATOM 1562 C CA . GLY A 1 221 ? 14.541 2.318 -23.672 1.00 98.31 221 GLY A CA 1
ATOM 1563 C C . GLY A 1 221 ? 15.687 1.704 -24.479 1.00 98.31 221 GLY A C 1
ATOM 1564 O O . GLY A 1 221 ? 16.821 1.658 -24.011 1.00 98.31 221 GLY A O 1
ATOM 1565 N N . GLY A 1 222 ? 15.424 1.252 -25.700 1.00 97.94 222 GLY A N 1
ATOM 1566 C CA . GLY A 1 222 ? 16.440 0.743 -26.618 1.00 97.94 222 GLY A CA 1
ATOM 1567 C C . GLY A 1 222 ? 17.371 1.843 -27.134 1.00 97.94 222 GLY A C 1
ATOM 1568 O O . GLY A 1 222 ? 16.961 2.996 -27.300 1.00 97.94 222 GLY A O 1
ATOM 1569 N N . GLY A 1 223 ? 18.629 1.487 -27.396 1.00 97.00 223 GLY A N 1
ATOM 1570 C CA . GLY A 1 223 ? 19.607 2.358 -28.052 1.00 97.00 223 GLY A CA 1
ATOM 1571 C C . GLY A 1 223 ? 19.379 2.450 -29.563 1.00 97.00 223 GLY A C 1
ATOM 1572 O O . GLY A 1 223 ? 18.797 1.549 -30.162 1.00 97.00 223 GLY A O 1
ATOM 1573 N N . GLY A 1 224 ? 19.815 3.534 -30.196 1.00 94.88 224 GLY A N 1
ATOM 1574 C CA . GLY A 1 224 ? 19.727 3.699 -31.649 1.00 94.88 224 GLY A CA 1
ATOM 1575 C C . GLY A 1 224 ? 21.070 3.461 -32.325 1.00 94.88 224 GLY A C 1
ATOM 1576 O O . GLY A 1 224 ? 22.071 3.221 -31.657 1.00 94.88 224 GLY A O 1
ATOM 1577 N N . ALA A 1 225 ? 21.111 3.534 -33.649 1.00 94.31 225 ALA A N 1
ATOM 1578 C CA . ALA A 1 225 ? 22.337 3.337 -34.420 1.00 94.31 225 ALA A CA 1
ATOM 1579 C C . ALA A 1 225 ? 22.324 4.138 -35.724 1.00 94.31 225 ALA A C 1
ATOM 1581 O O . ALA A 1 225 ? 21.274 4.625 -36.154 1.00 94.31 225 ALA A O 1
ATOM 1582 N N . HIS A 1 226 ? 23.489 4.264 -36.358 1.00 91.69 226 HIS A N 1
ATOM 1583 C CA . HIS A 1 226 ? 23.595 4.733 -37.738 1.00 91.69 226 HIS A CA 1
ATOM 1584 C C . HIS A 1 226 ? 24.580 3.888 -38.550 1.00 91.69 226 HIS A C 1
ATOM 1586 O O . HIS A 1 226 ? 25.365 3.134 -37.995 1.00 91.69 226 HIS A O 1
ATOM 1592 N N . ASP A 1 227 ? 24.544 3.989 -39.864 1.00 89.69 227 ASP A N 1
ATOM 1593 C CA . ASP A 1 227 ? 25.558 3.417 -40.743 1.00 89.69 227 ASP A CA 1
ATOM 1594 C C . ASP A 1 227 ? 25.939 4.458 -41.793 1.00 89.69 227 ASP A C 1
ATOM 1596 O O . ASP A 1 227 ? 25.065 5.174 -42.305 1.00 89.69 227 ASP A O 1
ATOM 1600 N N . HIS A 1 228 ? 27.238 4.573 -42.062 1.00 85.44 228 HIS A N 1
ATOM 1601 C CA . HIS A 1 228 ? 27.798 5.505 -43.026 1.00 85.44 228 HIS A CA 1
ATOM 1602 C C . HIS A 1 228 ? 28.304 4.769 -44.266 1.00 85.44 228 HIS A C 1
ATOM 1604 O O . HIS A 1 228 ? 29.458 4.357 -44.365 1.00 85.44 228 HIS A O 1
ATOM 1610 N N . ASP A 1 229 ? 27.465 4.762 -45.295 1.00 79.38 229 ASP A N 1
ATOM 1611 C CA . ASP A 1 229 ? 27.853 4.345 -46.634 1.00 79.38 229 ASP A CA 1
ATOM 1612 C C . ASP A 1 229 ? 28.450 5.503 -47.444 1.00 79.38 229 ASP A C 1
ATOM 1614 O O . ASP A 1 229 ? 28.238 6.695 -47.189 1.00 79.38 229 ASP A O 1
ATOM 1618 N N . HIS A 1 230 ? 29.158 5.169 -48.528 1.00 70.38 230 HIS A N 1
ATOM 1619 C CA . HIS A 1 230 ? 29.653 6.179 -49.458 1.00 70.38 230 HIS A CA 1
ATOM 1620 C C . HIS A 1 230 ? 28.489 6.994 -50.059 1.00 70.38 230 HIS A C 1
ATOM 1622 O O . HIS A 1 230 ? 27.821 6.554 -50.994 1.00 70.38 230 HIS A O 1
ATOM 1628 N N . LYS A 1 231 ? 28.314 8.226 -49.554 1.00 74.12 231 LYS A N 1
ATOM 1629 C CA . LYS A 1 231 ? 27.256 9.201 -49.899 1.00 74.12 231 LYS A CA 1
ATOM 1630 C C . LYS A 1 231 ? 25.856 8.881 -49.351 1.00 74.12 231 LYS A C 1
ATOM 1632 O O . LYS A 1 231 ? 24.888 9.462 -49.843 1.00 74.12 231 LYS A O 1
ATOM 1637 N N . SER A 1 232 ? 25.726 8.016 -48.347 1.00 80.19 232 SER A N 1
ATOM 1638 C CA . SER A 1 232 ? 24.448 7.773 -47.670 1.00 80.19 232 SER A CA 1
ATOM 1639 C C . SER A 1 232 ? 24.651 7.555 -46.173 1.00 80.19 232 SER A C 1
ATOM 1641 O O . SER A 1 232 ? 25.672 7.029 -45.751 1.00 80.19 232 SER A O 1
ATOM 1643 N N . GLU A 1 233 ? 23.683 7.985 -45.373 1.00 84.56 233 GLU A N 1
ATOM 1644 C CA . GLU A 1 233 ? 23.621 7.686 -43.946 1.00 84.56 233 GLU A CA 1
ATOM 1645 C C . GLU A 1 233 ? 22.260 7.061 -43.670 1.00 84.56 233 GLU A C 1
ATOM 1647 O O . GLU A 1 233 ? 21.224 7.602 -44.076 1.00 84.56 233 GLU A O 1
ATOM 1652 N N . ARG A 1 234 ? 22.260 5.918 -42.989 1.00 89.38 234 ARG A N 1
ATOM 1653 C CA . ARG A 1 234 ? 21.032 5.281 -42.519 1.00 89.38 234 ARG A CA 1
ATOM 1654 C C . ARG A 1 234 ? 21.012 5.327 -41.008 1.00 89.38 234 ARG A C 1
ATOM 1656 O O . ARG A 1 234 ? 21.945 4.883 -40.362 1.00 89.38 234 ARG A O 1
ATOM 1663 N N . THR A 1 235 ? 19.933 5.843 -40.438 1.00 91.38 235 THR A N 1
ATOM 1664 C CA . THR A 1 235 ? 19.755 5.935 -38.985 1.00 91.38 235 THR A CA 1
ATOM 1665 C C . THR A 1 235 ? 18.606 5.036 -38.547 1.00 91.38 235 THR A C 1
ATOM 1667 O O . THR A 1 235 ? 17.610 4.907 -39.263 1.00 91.38 235 THR A O 1
ATOM 1670 N N . ALA A 1 236 ? 18.726 4.423 -37.375 1.00 92.62 236 ALA A N 1
ATOM 1671 C CA . ALA A 1 236 ? 17.663 3.671 -36.732 1.00 92.62 236 ALA A CA 1
ATOM 1672 C C . ALA A 1 236 ? 17.479 4.131 -35.281 1.00 92.62 236 ALA A C 1
ATOM 1674 O O . ALA A 1 236 ? 18.438 4.181 -34.508 1.00 92.62 236 ALA A O 1
ATOM 1675 N N . SER A 1 237 ? 16.244 4.464 -34.911 1.00 94.75 237 SER A N 1
ATOM 1676 C CA . SER A 1 237 ? 15.881 4.821 -33.536 1.00 94.75 237 SER A CA 1
ATOM 1677 C C . SER A 1 237 ? 15.652 3.577 -32.682 1.00 94.75 237 SER A C 1
ATOM 1679 O O . SER A 1 237 ? 15.150 2.561 -33.171 1.00 94.75 237 SER A O 1
ATOM 1681 N N . GLY A 1 238 ? 15.967 3.673 -31.392 1.00 96.50 238 GLY A N 1
ATOM 1682 C CA . GLY A 1 238 ? 15.644 2.630 -30.419 1.00 96.50 238 GLY A CA 1
ATOM 1683 C C . GLY A 1 238 ? 14.199 2.729 -29.928 1.00 96.50 238 GLY A C 1
ATOM 1684 O O . GLY A 1 238 ? 13.588 3.793 -30.000 1.00 96.50 238 GLY A O 1
ATOM 1685 N N . SER A 1 239 ? 13.650 1.627 -29.422 1.00 97.50 239 SER A N 1
ATOM 1686 C CA . SER A 1 239 ? 12.239 1.531 -29.008 1.00 97.50 239 SER A CA 1
ATOM 1687 C C . SER A 1 239 ? 12.008 1.841 -27.526 1.00 97.50 239 SER A C 1
ATOM 1689 O O . SER A 1 239 ? 12.924 1.768 -26.714 1.00 97.50 239 SER A O 1
ATOM 1691 N N . GLY A 1 240 ? 10.789 2.229 -27.151 1.00 98.19 240 GLY A N 1
ATOM 1692 C CA . GLY A 1 240 ? 10.448 2.570 -25.764 1.00 98.19 240 GLY A CA 1
ATOM 1693 C C . GLY A 1 240 ? 10.325 1.343 -24.854 1.00 98.19 240 GLY A C 1
ATOM 1694 O O . GLY A 1 240 ? 9.883 0.290 -25.300 1.00 98.19 240 GLY A O 1
ATOM 1695 N N . GLY A 1 241 ? 10.698 1.463 -23.580 1.00 98.50 241 GLY A N 1
ATOM 1696 C CA . GLY A 1 241 ? 10.566 0.399 -22.577 1.00 98.50 241 GLY A CA 1
ATOM 1697 C C . GLY A 1 241 ? 9.143 0.248 -22.027 1.00 98.50 241 GLY A C 1
ATOM 1698 O O . GLY A 1 241 ? 8.324 1.162 -22.130 1.00 98.50 241 GLY A O 1
ATOM 1699 N N . GLY A 1 242 ? 8.838 -0.896 -21.425 1.00 98.50 242 GLY A N 1
ATOM 1700 C CA . GLY A 1 242 ? 7.543 -1.201 -20.822 1.00 98.50 242 GLY A CA 1
ATOM 1701 C C . GLY A 1 242 ? 7.319 -0.532 -19.461 1.00 98.50 242 GLY A C 1
ATOM 1702 O O . GLY A 1 242 ? 8.256 -0.245 -18.716 1.00 98.50 242 GLY A O 1
ATOM 1703 N N . GLY A 1 243 ? 6.064 -0.257 -19.109 1.00 98.44 243 GLY A N 1
ATOM 1704 C CA . GLY A 1 243 ? 5.705 0.285 -17.795 1.00 98.44 243 GLY A CA 1
ATOM 1705 C C . GLY A 1 243 ? 5.765 -0.767 -16.682 1.00 98.44 243 GLY A C 1
ATOM 1706 O O . GLY A 1 243 ? 5.353 -1.904 -16.877 1.00 98.44 243 GLY A O 1
ATOM 1707 N N . GLY A 1 244 ? 6.226 -0.398 -15.488 1.00 98.19 244 GLY A N 1
ATOM 1708 C CA . GLY A 1 244 ? 6.235 -1.287 -14.324 1.00 98.19 244 GLY A CA 1
ATOM 1709 C C . GLY A 1 244 ? 4.849 -1.494 -13.713 1.00 98.19 244 GLY A C 1
ATOM 1710 O O .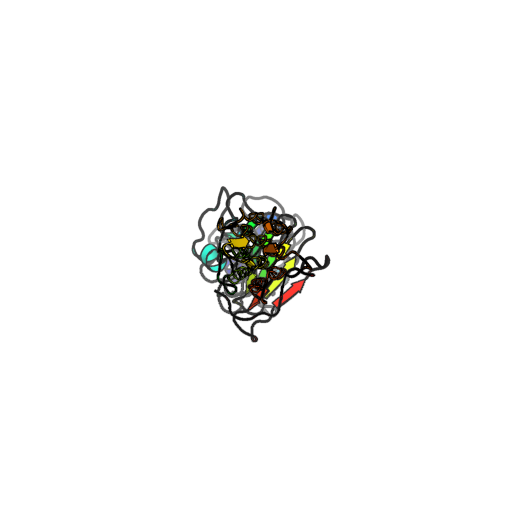 GLY A 1 244 ? 3.995 -0.598 -13.744 1.00 98.19 244 GLY A O 1
ATOM 1711 N N . ALA A 1 245 ? 4.619 -2.661 -13.112 1.00 98.06 245 ALA A N 1
ATOM 1712 C CA . ALA A 1 245 ? 3.392 -2.942 -12.373 1.00 98.06 245 ALA A CA 1
ATOM 1713 C C . ALA A 1 245 ? 3.255 -2.041 -11.124 1.00 98.06 245 ALA A C 1
ATOM 1715 O O . ALA A 1 245 ? 4.236 -1.657 -10.485 1.00 98.06 245 ALA A O 1
ATOM 1716 N N . GLY A 1 246 ? 2.024 -1.687 -10.754 1.00 97.12 246 GLY A N 1
ATOM 1717 C CA . GLY A 1 246 ? 1.748 -0.921 -9.532 1.00 97.12 246 GLY A CA 1
ATOM 1718 C C . GLY A 1 246 ? 0.398 -0.208 -9.537 1.00 97.12 246 GLY A C 1
ATOM 1719 O O . GLY A 1 246 ? -0.415 -0.378 -10.446 1.00 97.12 246 GLY A O 1
ATOM 1720 N N . LEU A 1 247 ? 0.150 0.606 -8.511 1.00 97.56 247 LEU A N 1
ATOM 1721 C CA . LEU A 1 247 ? -1.044 1.435 -8.390 1.00 97.56 247 LEU A CA 1
ATOM 1722 C C . LEU A 1 247 ? -0.657 2.897 -8.080 1.00 97.56 247 LEU A C 1
ATOM 1724 O O . LEU A 1 247 ? -0.293 3.206 -6.945 1.00 97.56 247 LEU A O 1
ATOM 1728 N N . PRO A 1 248 ? -0.751 3.812 -9.061 1.00 97.38 248 PRO A N 1
ATOM 1729 C CA . PRO A 1 248 ? -1.155 3.571 -10.445 1.00 97.38 248 PRO A CA 1
ATOM 1730 C C . PRO A 1 248 ? -0.095 2.794 -11.241 1.00 97.38 248 PRO A C 1
ATOM 1732 O O . PRO A 1 248 ? 1.074 2.746 -10.861 1.00 97.38 248 PRO A O 1
ATOM 1735 N N . VAL A 1 249 ? -0.508 2.230 -12.375 1.00 97.44 249 VAL A N 1
ATOM 1736 C CA . VAL A 1 249 ? 0.385 1.504 -13.287 1.00 97.44 249 VAL A CA 1
ATOM 1737 C C . VAL A 1 249 ? 1.412 2.431 -13.942 1.00 97.44 249 VAL A C 1
ATOM 1739 O O . VAL A 1 249 ? 1.152 3.630 -14.163 1.00 97.44 249 VAL A O 1
ATOM 1742 N N . GLY A 1 250 ? 2.575 1.864 -14.261 1.00 97.88 250 GLY A N 1
ATOM 1743 C CA . GLY A 1 250 ? 3.594 2.496 -15.082 1.00 97.88 250 GLY A CA 1
ATOM 1744 C C . GLY A 1 250 ? 3.147 2.603 -16.539 1.00 97.88 250 GLY A C 1
ATOM 1745 O O . GLY A 1 250 ? 2.515 1.693 -17.070 1.00 97.88 250 GLY A O 1
ATOM 1746 N N . GLN A 1 251 ? 3.446 3.725 -17.188 1.00 98.19 251 GLN A N 1
ATOM 1747 C CA . GLN A 1 251 ? 3.241 3.898 -18.628 1.00 98.19 251 GLN A CA 1
ATOM 1748 C C . GLN A 1 251 ? 4.469 3.403 -19.392 1.00 98.19 251 GLN A C 1
ATOM 1750 O O . GLN A 1 251 ? 5.568 3.431 -18.843 1.00 98.19 251 GLN A O 1
ATOM 1755 N N . GLY A 1 252 ? 4.288 2.972 -20.639 1.00 97.75 252 GLY A N 1
ATOM 1756 C CA . GLY A 1 252 ? 5.408 2.663 -21.525 1.00 97.75 252 GLY A CA 1
ATOM 1757 C C . GLY A 1 252 ? 6.139 3.927 -21.988 1.00 97.75 252 GLY A C 1
ATOM 1758 O O . GLY A 1 252 ? 5.561 5.017 -22.022 1.00 97.75 252 GLY A O 1
ATOM 1759 N N . GLY A 1 253 ? 7.414 3.774 -22.328 1.00 97.81 253 GLY A N 1
ATOM 1760 C CA . GLY A 1 253 ? 8.238 4.814 -22.932 1.00 97.81 253 GLY A CA 1
ATOM 1761 C C . GLY A 1 253 ? 7.921 5.001 -24.414 1.00 97.81 253 GLY A C 1
ATOM 1762 O O . GLY A 1 253 ? 7.383 4.110 -25.080 1.00 97.81 253 GLY A O 1
ATOM 1763 N N . THR A 1 254 ? 8.270 6.166 -24.954 1.00 97.12 254 THR A N 1
ATOM 1764 C CA . THR A 1 254 ? 8.042 6.474 -26.370 1.00 97.12 254 THR A CA 1
ATOM 1765 C C . THR A 1 254 ? 9.143 5.905 -27.263 1.00 97.12 254 THR A C 1
ATOM 1767 O O . THR A 1 254 ? 10.320 5.915 -26.904 1.00 97.12 254 THR A O 1
ATOM 1770 N N . GLY A 1 255 ? 8.757 5.429 -28.446 1.00 91.44 255 GLY A N 1
ATOM 1771 C CA . GLY A 1 255 ? 9.643 5.180 -29.576 1.00 91.44 255 GLY A CA 1
ATOM 1772 C C . GLY A 1 255 ? 9.704 6.436 -30.457 1.00 91.44 255 GLY A C 1
ATOM 1773 O O . GLY A 1 255 ? 8.676 6.839 -31.002 1.00 91.44 255 GLY A O 1
ATOM 1774 N N . PRO A 1 256 ? 10.854 7.120 -30.566 1.00 88.94 256 PRO A N 1
ATOM 1775 C CA . PRO A 1 256 ? 10.995 8.301 -31.413 1.00 88.94 256 PRO A CA 1
ATOM 1776 C C . PRO A 1 256 ? 11.185 7.944 -32.897 1.00 88.94 256 PRO A C 1
ATOM 1778 O O . PRO A 1 256 ? 11.558 6.829 -33.257 1.00 88.94 256 PRO A O 1
ATOM 1781 N N . ASN A 1 257 ? 10.993 8.939 -33.768 1.00 83.69 257 ASN A N 1
ATOM 1782 C CA . ASN A 1 257 ? 11.018 8.777 -35.224 1.00 83.69 257 ASN A CA 1
ATOM 1783 C C . ASN A 1 257 ? 12.175 9.573 -35.847 1.00 83.69 257 ASN A C 1
ATOM 1785 O O . ASN A 1 257 ? 11.983 10.708 -36.284 1.00 83.69 257 ASN A O 1
ATOM 1789 N N . ASN A 1 258 ? 13.373 8.988 -35.893 1.00 78.94 258 ASN A N 1
ATOM 1790 C CA . ASN A 1 258 ? 14.517 9.557 -36.608 1.00 78.94 258 ASN A CA 1
ATOM 1791 C C . ASN A 1 258 ? 15.247 8.446 -37.369 1.00 78.94 258 ASN A C 1
ATOM 1793 O O . ASN A 1 258 ? 15.876 7.569 -36.781 1.00 78.94 258 ASN A O 1
ATOM 1797 N N . GLY A 1 259 ? 15.098 8.466 -38.693 1.00 78.38 259 GLY A N 1
ATOM 1798 C CA . GLY A 1 259 ? 15.421 7.340 -39.563 1.00 78.38 259 GLY A CA 1
ATOM 1799 C C . GLY A 1 259 ? 14.243 6.370 -39.668 1.00 78.38 259 GLY A C 1
ATOM 1800 O O . GLY A 1 259 ? 13.404 6.522 -40.553 1.00 78.38 259 GLY A O 1
ATOM 1801 N N . THR A 1 260 ? 14.145 5.409 -38.750 1.00 82.00 260 THR A N 1
ATOM 1802 C CA . THR A 1 260 ? 13.014 4.466 -38.656 1.00 82.00 260 THR A CA 1
ATOM 1803 C C . THR A 1 260 ? 12.088 4.815 -37.496 1.00 82.00 260 THR A C 1
ATOM 1805 O O . THR A 1 260 ? 12.528 5.302 -36.454 1.00 82.00 260 THR A O 1
ATOM 1808 N N . ASN A 1 261 ? 10.786 4.571 -37.675 1.00 85.56 261 ASN A N 1
ATOM 1809 C CA . ASN A 1 261 ? 9.813 4.764 -36.603 1.00 85.56 261 ASN A CA 1
ATOM 1810 C C . ASN A 1 261 ? 9.985 3.657 -35.567 1.00 85.56 261 ASN A C 1
ATOM 1812 O O . ASN A 1 261 ? 9.730 2.487 -35.866 1.00 85.56 261 ASN A O 1
ATOM 1816 N N . ALA A 1 262 ? 10.425 4.028 -34.369 1.00 89.75 262 ALA A N 1
ATOM 1817 C CA . ALA A 1 262 ? 10.561 3.085 -33.277 1.00 89.75 262 ALA A CA 1
ATOM 1818 C C . ALA A 1 262 ? 9.223 2.797 -32.599 1.00 89.75 262 ALA A C 1
ATOM 1820 O O . ALA A 1 262 ? 8.294 3.607 -32.616 1.00 89.75 262 ALA A O 1
ATOM 1821 N N . ASN A 1 263 ? 9.121 1.615 -31.999 1.00 95.44 263 ASN A N 1
ATOM 1822 C CA . ASN A 1 263 ? 7.898 1.182 -31.341 1.00 95.44 263 ASN A CA 1
ATOM 1823 C C . ASN A 1 263 ? 7.844 1.743 -29.917 1.00 95.44 263 ASN A C 1
ATOM 1825 O O . ASN A 1 263 ? 8.848 1.761 -29.203 1.00 95.44 263 ASN A O 1
ATOM 1829 N N . ASN A 1 264 ? 6.663 2.180 -29.486 1.00 97.56 264 ASN A N 1
ATOM 1830 C CA . ASN A 1 264 ? 6.426 2.511 -28.083 1.00 97.56 264 ASN A CA 1
ATOM 1831 C C . ASN A 1 264 ? 6.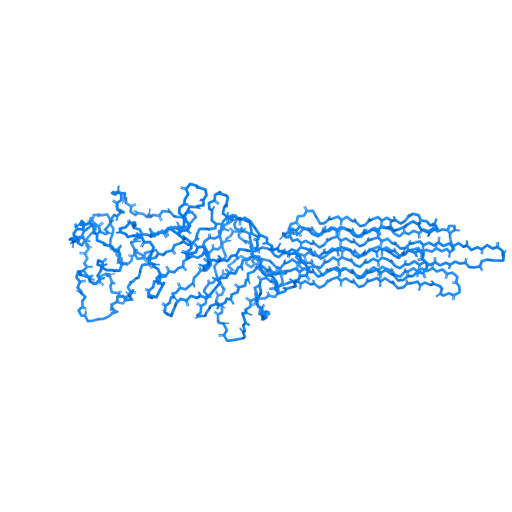437 1.230 -27.238 1.00 97.56 264 ASN A C 1
ATOM 1833 O O . ASN A 1 264 ? 6.019 0.175 -27.718 1.00 97.56 264 ASN A O 1
ATOM 1837 N N . GLY A 1 265 ? 6.840 1.343 -25.975 1.00 97.94 265 GLY A N 1
ATOM 1838 C CA . GLY A 1 265 ? 6.533 0.314 -24.986 1.00 97.94 265 GLY A CA 1
ATOM 1839 C C . GLY A 1 265 ? 5.070 0.398 -24.553 1.00 97.94 265 GLY A C 1
ATOM 1840 O O . GLY A 1 265 ? 4.418 1.439 -24.700 1.00 97.94 265 GLY A O 1
ATOM 1841 N N . SER A 1 266 ? 4.537 -0.689 -24.003 1.00 98.44 266 SER A N 1
ATOM 1842 C CA . SER A 1 266 ? 3.177 -0.714 -23.466 1.00 98.44 266 SER A CA 1
ATOM 1843 C C . SER A 1 266 ? 3.146 -0.327 -21.984 1.00 98.44 266 SER A C 1
ATOM 1845 O O . SER A 1 266 ? 4.124 -0.456 -21.245 1.00 98.44 266 SER A O 1
ATOM 1847 N N . ALA A 1 267 ? 2.015 0.221 -21.538 1.00 98.06 267 ALA A N 1
ATOM 1848 C CA . ALA A 1 267 ? 1.771 0.434 -20.116 1.00 98.06 267 ALA A CA 1
ATOM 1849 C C . ALA A 1 267 ? 1.568 -0.910 -19.405 1.00 98.06 267 ALA A C 1
ATOM 1851 O O . ALA A 1 267 ? 1.084 -1.867 -20.008 1.00 98.06 267 ALA A O 1
ATOM 1852 N N . ALA A 1 268 ? 1.863 -0.955 -18.107 1.00 97.75 268 ALA A N 1
ATOM 1853 C CA . ALA A 1 268 ? 1.483 -2.095 -17.286 1.00 97.75 268 ALA A CA 1
ATOM 1854 C C . ALA A 1 268 ? -0.035 -2.295 -17.298 1.00 97.75 268 ALA A C 1
ATOM 1856 O O . ALA A 1 268 ? -0.814 -1.340 -17.227 1.00 97.75 268 ALA A O 1
ATOM 1857 N N . THR A 1 269 ? -0.451 -3.559 -17.362 1.00 96.00 269 THR A N 1
ATOM 1858 C CA . THR A 1 269 ? -1.871 -3.916 -17.462 1.00 96.00 269 THR A CA 1
ATOM 1859 C C . THR A 1 269 ? -2.598 -3.629 -16.151 1.00 96.00 269 THR A C 1
ATOM 1861 O O . THR A 1 269 ? -3.738 -3.162 -16.145 1.00 96.00 269 THR A O 1
ATOM 1864 N N . ASN A 1 270 ? -1.954 -3.920 -15.019 1.00 93.44 270 ASN A N 1
ATOM 1865 C CA . ASN A 1 270 ? -2.519 -3.728 -13.686 1.00 93.44 270 ASN A CA 1
ATOM 1866 C C . ASN A 1 270 ? -1.407 -3.666 -12.618 1.00 93.44 270 ASN A C 1
ATOM 1868 O O . ASN A 1 270 ? -0.224 -3.525 -12.922 1.00 93.44 270 ASN A O 1
ATOM 1872 N N . GLY A 1 271 ? -1.788 -3.765 -11.342 1.00 90.44 271 GLY A N 1
ATOM 1873 C CA . GLY A 1 271 ? -0.854 -3.740 -10.214 1.00 90.44 271 GLY A CA 1
ATOM 1874 C C . GLY A 1 271 ? 0.095 -4.940 -10.103 1.00 90.44 271 GLY A C 1
ATOM 1875 O O . GLY A 1 271 ? 0.884 -4.975 -9.162 1.00 90.44 271 GLY A O 1
ATOM 1876 N N . GLU A 1 272 ? -0.001 -5.923 -10.997 1.00 93.38 272 GLU A N 1
ATOM 1877 C CA . GLU A 1 272 ? 0.722 -7.200 -10.932 1.00 93.38 272 GLU A CA 1
ATOM 1878 C C . GLU A 1 272 ? 1.347 -7.622 -12.266 1.00 93.38 272 GLU A C 1
ATOM 1880 O O . GLU A 1 272 ? 2.222 -8.475 -12.264 1.00 93.38 272 GLU A O 1
ATOM 1885 N N . LEU A 1 273 ? 0.929 -7.038 -13.389 1.00 96.56 273 LEU A N 1
ATOM 1886 C CA . LEU A 1 273 ? 1.437 -7.360 -14.720 1.00 96.56 273 LEU A CA 1
ATOM 1887 C C . LEU A 1 273 ? 2.082 -6.129 -15.344 1.00 96.56 273 LEU A C 1
ATOM 1889 O O . LEU A 1 273 ? 1.429 -5.089 -15.489 1.00 96.56 273 LEU A O 1
ATOM 1893 N N . ALA A 1 274 ? 3.353 -6.277 -15.705 1.00 97.62 274 ALA A N 1
ATOM 1894 C CA . ALA A 1 274 ? 4.139 -5.257 -16.374 1.00 97.62 274 ALA A CA 1
ATOM 1895 C C . ALA A 1 274 ? 3.659 -4.993 -17.807 1.00 97.62 274 ALA A C 1
ATOM 1897 O O . ALA A 1 274 ? 2.825 -5.714 -18.356 1.00 97.62 274 ALA A O 1
ATOM 1898 N N . GLY A 1 275 ? 4.168 -3.911 -18.385 1.00 98.12 275 GLY A N 1
ATOM 1899 C CA . GLY A 1 275 ? 4.103 -3.640 -19.810 1.00 98.12 275 GLY A CA 1
ATOM 1900 C C . GLY A 1 275 ? 5.342 -4.184 -20.510 1.00 98.12 275 GLY A C 1
ATOM 1901 O O . GLY A 1 275 ? 6.421 -4.248 -19.921 1.00 98.12 275 GLY A O 1
ATOM 1902 N N . GLU A 1 276 ? 5.170 -4.531 -21.774 1.00 98.38 276 GLU A N 1
ATOM 1903 C CA . GLU A 1 276 ? 6.224 -5.009 -22.669 1.00 98.38 276 GLU A CA 1
ATOM 1904 C C . GLU A 1 276 ? 6.995 -3.837 -23.296 1.00 98.38 276 GLU A C 1
ATOM 1906 O O . GLU A 1 276 ? 6.430 -2.767 -23.568 1.00 98.38 276 GLU A O 1
ATOM 1911 N N . GLY A 1 277 ? 8.283 -4.040 -23.554 1.00 97.94 277 GLY A N 1
ATOM 1912 C CA . GLY A 1 277 ? 9.119 -3.148 -24.342 1.00 97.94 277 GLY A CA 1
ATOM 1913 C C . GLY A 1 277 ? 8.753 -3.164 -25.829 1.00 97.94 277 GLY A C 1
ATOM 1914 O O . GLY A 1 277 ? 8.270 -4.149 -26.384 1.00 97.94 277 GLY A O 1
ATOM 1915 N N . GLY A 1 278 ? 8.988 -2.048 -26.514 1.00 97.56 278 GLY A N 1
ATOM 1916 C CA . GLY A 1 278 ? 8.768 -1.943 -27.951 1.00 97.56 278 GLY A CA 1
ATOM 1917 C C . GLY A 1 278 ? 9.791 -2.764 -28.744 1.00 97.56 278 GLY A C 1
ATOM 1918 O O . GLY A 1 278 ? 10.987 -2.750 -28.443 1.00 97.56 278 GLY A O 1
ATOM 1919 N N . GLY A 1 279 ? 9.341 -3.435 -29.808 1.00 96.50 279 GLY A N 1
ATOM 1920 C CA . GLY A 1 279 ? 10.217 -4.194 -30.709 1.00 96.50 279 GLY A CA 1
ATOM 1921 C C . GLY A 1 279 ? 11.248 -3.304 -31.412 1.00 96.50 279 GLY A C 1
ATOM 1922 O O . GLY A 1 279 ? 10.942 -2.155 -31.725 1.00 96.50 279 GLY A O 1
ATOM 1923 N N . GLY A 1 280 ? 12.454 -3.816 -31.666 1.00 93.38 280 GLY A N 1
ATOM 1924 C CA . GLY A 1 280 ? 13.547 -3.072 -32.302 1.00 93.38 280 GLY A CA 1
ATOM 1925 C C . GLY A 1 280 ? 13.240 -2.653 -33.742 1.00 93.38 280 GLY A C 1
ATOM 1926 O O . GLY A 1 280 ? 12.257 -3.091 -34.345 1.00 93.38 280 GLY A O 1
ATOM 1927 N N . THR A 1 281 ? 14.091 -1.798 -34.302 1.00 94.19 281 THR A N 1
ATOM 1928 C CA . THR A 1 281 ? 13.936 -1.280 -35.669 1.00 94.19 281 THR A CA 1
ATOM 1929 C C . THR A 1 281 ? 15.086 -1.716 -36.565 1.00 94.19 281 THR A C 1
ATOM 1931 O O . THR A 1 281 ? 16.168 -2.050 -36.091 1.00 94.19 281 THR A O 1
ATOM 1934 N N . ASN A 1 282 ? 14.856 -1.708 -37.876 1.00 92.88 282 ASN A N 1
ATOM 1935 C CA . ASN A 1 282 ? 15.872 -2.004 -38.879 1.00 92.88 282 ASN A CA 1
ATOM 1936 C C . ASN A 1 282 ? 15.715 -1.036 -40.056 1.00 92.88 282 ASN A C 1
ATOM 1938 O O . ASN A 1 282 ? 14.645 -0.971 -40.664 1.00 92.88 282 ASN A O 1
ATOM 1942 N N . ASN A 1 283 ? 16.777 -0.302 -40.374 1.00 90.69 283 ASN A N 1
ATOM 1943 C CA . ASN A 1 283 ? 16.871 0.531 -41.559 1.00 90.69 283 ASN A CA 1
ATOM 1944 C C . ASN A 1 283 ? 17.747 -0.157 -42.614 1.00 90.69 283 ASN A C 1
ATOM 1946 O O . ASN A 1 283 ? 18.971 -0.044 -42.601 1.00 90.69 283 ASN A O 1
ATOM 1950 N N . GLY A 1 284 ? 17.108 -0.893 -43.526 1.00 87.06 284 GLY A N 1
ATOM 1951 C CA . GLY A 1 284 ? 17.769 -1.426 -44.722 1.00 87.06 284 GLY A CA 1
ATOM 1952 C C . GLY A 1 284 ? 18.791 -2.545 -44.496 1.00 87.06 284 GLY A C 1
ATOM 1953 O O . GLY A 1 284 ? 19.475 -2.907 -45.443 1.00 87.06 284 GLY A O 1
ATOM 1954 N N . GLY A 1 285 ? 18.876 -3.121 -43.294 1.00 88.06 285 GLY A N 1
ATOM 1955 C CA . GLY A 1 285 ? 19.838 -4.170 -42.940 1.00 88.06 285 GLY A CA 1
ATOM 1956 C C . GLY A 1 285 ? 21.169 -3.656 -42.389 1.00 88.06 285 GLY A C 1
ATOM 1957 O O . GLY A 1 285 ? 22.052 -4.466 -42.109 1.00 88.06 285 GLY A O 1
ATOM 1958 N N . GLU A 1 286 ? 21.295 -2.344 -42.215 1.00 88.25 286 GLU A N 1
ATOM 1959 C CA . GLU A 1 286 ? 22.570 -1.659 -41.975 1.00 88.25 286 GLU A CA 1
ATOM 1960 C C . GLU A 1 286 ? 22.592 -0.917 -40.633 1.00 88.25 286 GLU A C 1
ATOM 1962 O O . GLU A 1 286 ? 23.570 -0.989 -39.897 1.00 88.25 286 GLU A O 1
ATOM 1967 N N . ALA A 1 287 ? 21.473 -0.295 -40.241 1.00 91.75 287 ALA A N 1
ATOM 1968 C CA . ALA A 1 287 ? 21.300 0.286 -38.910 1.00 91.75 287 ALA A CA 1
ATOM 1969 C C . ALA A 1 287 ? 20.118 -0.366 -38.178 1.00 91.75 287 ALA A C 1
ATOM 1971 O O . ALA A 1 287 ? 18.996 -0.397 -38.687 1.00 91.75 287 ALA A O 1
ATOM 1972 N N . TYR A 1 288 ? 20.356 -0.846 -36.960 1.00 94.44 288 TYR A N 1
ATOM 1973 C CA . TYR A 1 288 ? 19.381 -1.518 -36.105 1.00 94.44 288 TYR A CA 1
ATOM 1974 C C . TYR A 1 288 ? 19.199 -0.757 -34.793 1.00 94.44 288 TYR A C 1
ATOM 1976 O O . TYR A 1 288 ? 20.153 -0.558 -34.038 1.00 94.44 288 TYR A O 1
ATOM 1984 N N . GLY A 1 289 ? 17.962 -0.372 -34.495 1.00 95.62 289 GLY A N 1
ATOM 1985 C CA . GLY A 1 289 ? 17.587 0.146 -33.186 1.00 95.62 289 GLY A CA 1
ATOM 1986 C C . GLY A 1 289 ? 17.272 -0.993 -32.223 1.00 95.62 289 GLY A C 1
ATOM 1987 O O . GLY A 1 289 ? 16.569 -1.942 -32.579 1.00 95.62 289 GLY A O 1
ATOM 1988 N N . GLY A 1 290 ? 17.768 -0.889 -30.996 1.00 97.12 290 GLY A N 1
ATOM 1989 C CA . GLY A 1 290 ? 17.511 -1.848 -29.931 1.00 97.12 290 GLY A CA 1
ATOM 1990 C C . GLY A 1 290 ? 16.041 -1.879 -29.504 1.00 97.12 290 GLY A C 1
ATOM 1991 O O . GLY A 1 290 ? 15.315 -0.883 -29.595 1.00 97.12 290 GLY A O 1
ATOM 1992 N N . THR A 1 291 ? 15.605 -3.039 -29.015 1.00 98.06 291 THR A N 1
ATOM 1993 C CA . THR A 1 291 ? 14.315 -3.216 -28.336 1.00 98.06 291 THR A CA 1
ATOM 1994 C C . THR A 1 291 ? 14.282 -2.439 -27.018 1.00 98.06 291 THR A C 1
ATOM 1996 O O . THR A 1 291 ? 15.314 -2.259 -26.365 1.00 98.06 291 THR A O 1
ATOM 1999 N N . GLY A 1 292 ? 13.093 -2.009 -26.597 1.00 98.25 292 GLY A N 1
ATOM 2000 C CA . GLY A 1 292 ? 12.870 -1.616 -25.206 1.00 98.25 292 GLY A CA 1
ATOM 2001 C C . GLY A 1 292 ? 12.892 -2.840 -24.287 1.00 98.25 292 GLY A C 1
ATOM 2002 O O . GLY A 1 292 ? 12.594 -3.945 -24.734 1.00 98.25 292 GLY A O 1
ATOM 2003 N N . GLY A 1 293 ? 13.252 -2.644 -23.021 1.00 98.62 293 GLY A N 1
ATOM 2004 C CA . GLY A 1 293 ? 13.115 -3.659 -21.977 1.00 98.62 293 GLY A CA 1
ATOM 2005 C C . GLY A 1 293 ? 11.695 -3.696 -21.415 1.00 98.62 293 GLY A C 1
ATOM 2006 O O . GLY A 1 293 ? 10.981 -2.690 -21.467 1.00 98.62 293 GLY A O 1
ATOM 2007 N N . ASP A 1 294 ? 11.300 -4.832 -20.853 1.00 98.62 294 ASP A N 1
ATOM 2008 C CA . ASP A 1 294 ? 10.014 -5.011 -20.181 1.00 98.62 294 ASP A CA 1
ATOM 2009 C C . ASP A 1 294 ? 10.009 -4.343 -18.795 1.00 98.62 294 ASP A C 1
ATOM 2011 O O . ASP A 1 294 ? 11.046 -4.156 -18.149 1.00 98.62 294 ASP A O 1
ATOM 2015 N N . GLY A 1 295 ? 8.827 -3.931 -18.334 1.00 98.44 295 GLY A N 1
ATOM 2016 C CA . GLY A 1 295 ? 8.652 -3.443 -16.967 1.00 98.44 295 GLY A CA 1
ATOM 2017 C C . GLY A 1 295 ? 8.772 -4.564 -15.930 1.00 98.44 295 GLY A C 1
ATOM 2018 O O . GLY A 1 295 ? 8.617 -5.739 -16.233 1.00 98.44 295 GLY A O 1
ATOM 2019 N N . GLY A 1 296 ? 8.997 -4.197 -14.670 1.00 98.19 296 GLY A N 1
ATOM 2020 C CA . GLY A 1 296 ? 9.042 -5.152 -13.565 1.00 98.19 296 GLY A CA 1
ATOM 2021 C C . GLY A 1 296 ? 7.653 -5.587 -13.088 1.00 98.19 296 GLY A C 1
ATOM 2022 O O . GLY A 1 296 ? 6.671 -4.836 -13.174 1.00 98.19 296 GLY A O 1
ATOM 2023 N N . SER A 1 297 ? 7.594 -6.785 -12.513 1.00 97.38 297 SER A N 1
ATOM 2024 C CA . SER A 1 297 ? 6.394 -7.428 -11.969 1.00 97.38 297 SER A CA 1
ATOM 2025 C C . SER A 1 297 ? 6.745 -8.235 -10.698 1.00 97.38 297 SER A C 1
ATOM 2027 O O . SER A 1 297 ? 7.919 -8.332 -10.324 1.00 97.38 297 SER A O 1
ATOM 2029 N N . PRO A 1 298 ? 5.780 -8.802 -9.950 1.00 96.06 298 PRO A N 1
ATOM 2030 C CA . PRO A 1 298 ? 6.099 -9.668 -8.821 1.00 96.06 298 PRO A CA 1
ATOM 2031 C C . PRO A 1 298 ? 7.026 -10.827 -9.220 1.00 96.06 298 PRO A C 1
ATOM 2033 O O . PRO A 1 298 ? 6.651 -11.678 -10.019 1.00 96.06 298 PRO A O 1
ATOM 2036 N N . ASN A 1 299 ? 8.187 -10.915 -8.563 1.00 93.94 299 ASN A N 1
ATOM 2037 C CA . ASN A 1 299 ? 9.290 -11.858 -8.841 1.00 93.94 299 ASN A CA 1
ATOM 2038 C C . ASN A 1 299 ? 10.143 -11.559 -10.086 1.00 93.94 299 ASN A C 1
ATOM 2040 O O . ASN A 1 299 ? 11.087 -12.304 -10.342 1.00 93.94 299 ASN A O 1
ATOM 2044 N N . GLU A 1 300 ? 9.887 -10.464 -10.801 1.00 96.12 300 GLU A N 1
ATOM 2045 C CA . GLU A 1 300 ? 10.616 -10.097 -12.018 1.00 96.12 300 GLU A CA 1
ATOM 2046 C C . GLU A 1 300 ? 11.073 -8.634 -11.941 1.00 96.12 300 GLU A C 1
ATOM 2048 O O . GLU A 1 300 ? 10.294 -7.711 -11.688 1.00 96.12 300 GLU A O 1
ATOM 2053 N N . ALA A 1 301 ? 12.376 -8.406 -12.102 1.00 96.75 301 ALA A N 1
ATOM 2054 C CA . ALA A 1 301 ? 12.911 -7.052 -12.199 1.00 96.75 301 ALA A CA 1
ATOM 2055 C C . ALA A 1 301 ? 12.599 -6.459 -13.580 1.00 96.75 301 ALA A C 1
ATOM 2057 O O . ALA A 1 301 ? 12.334 -7.194 -14.521 1.00 96.75 301 ALA A O 1
ATOM 2058 N N . ALA A 1 302 ? 12.638 -5.132 -13.690 1.00 98.00 302 ALA A N 1
ATOM 2059 C CA . ALA A 1 302 ? 12.549 -4.481 -14.990 1.00 98.00 302 ALA A CA 1
ATOM 2060 C C . ALA A 1 302 ? 13.818 -4.743 -15.810 1.00 98.00 302 ALA A C 1
ATOM 2062 O O . ALA A 1 302 ? 14.927 -4.692 -15.266 1.00 98.00 302 ALA A O 1
ATOM 2063 N N . ASP A 1 303 ? 13.654 -4.940 -17.113 1.00 98.62 303 ASP A N 1
ATOM 2064 C CA . ASP A 1 303 ? 14.761 -5.235 -18.011 1.00 98.62 303 ASP A CA 1
ATOM 2065 C C . ASP A 1 303 ? 15.403 -3.966 -18.575 1.00 98.62 303 ASP A C 1
ATOM 2067 O O . ASP A 1 303 ? 14.787 -2.903 -18.722 1.00 98.62 303 ASP A O 1
ATOM 2071 N N . ASN A 1 304 ? 16.682 -4.083 -18.922 1.00 98.62 304 ASN A N 1
ATOM 2072 C CA . ASN A 1 304 ? 17.377 -3.055 -19.685 1.00 98.62 304 ASN A CA 1
ATOM 2073 C C . ASN A 1 304 ? 16.898 -3.075 -21.143 1.00 98.62 304 ASN A C 1
ATOM 2075 O O . ASN A 1 304 ? 16.581 -4.131 -21.687 1.00 98.62 304 ASN A O 1
ATOM 2079 N N . GLY A 1 305 ? 16.923 -1.917 -21.799 1.00 98.25 305 GLY A N 1
ATOM 2080 C CA . GLY A 1 305 ? 16.801 -1.868 -23.252 1.00 98.25 305 GLY A CA 1
ATOM 2081 C C . GLY A 1 305 ? 18.005 -2.527 -23.928 1.00 98.25 305 GLY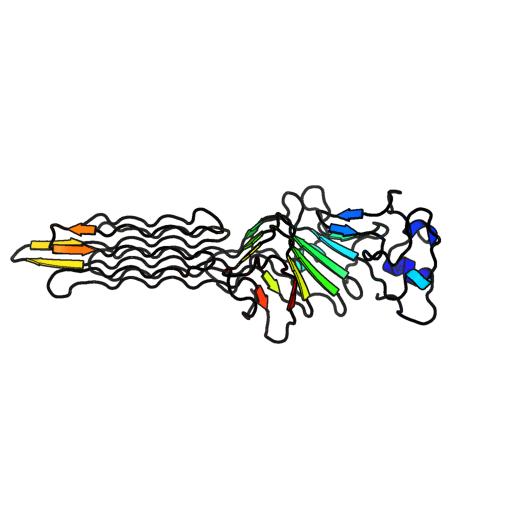 A C 1
ATOM 2082 O O . GLY A 1 305 ? 19.105 -2.572 -23.369 1.00 98.25 305 GLY A O 1
ATOM 2083 N N . ALA A 1 306 ? 17.814 -3.020 -25.148 1.00 98.19 306 ALA A N 1
ATOM 2084 C CA . ALA A 1 306 ? 18.911 -3.538 -25.953 1.00 98.19 306 ALA A CA 1
ATOM 2085 C C . ALA A 1 306 ? 19.715 -2.396 -26.594 1.00 98.19 306 ALA A C 1
ATOM 2087 O O . ALA A 1 306 ? 19.200 -1.304 -26.852 1.00 98.19 306 ALA A O 1
ATOM 2088 N N . ASN A 1 307 ? 20.987 -2.664 -26.882 1.00 97.38 307 ASN A N 1
ATOM 2089 C CA . ASN A 1 307 ? 21.834 -1.738 -27.629 1.00 97.38 307 ASN A CA 1
ATOM 2090 C C . ASN A 1 307 ? 21.388 -1.667 -29.094 1.00 97.38 307 ASN A C 1
ATOM 2092 O O . ASN A 1 307 ? 20.933 -2.663 -29.661 1.00 97.38 307 ASN A O 1
ATOM 2096 N N . GLY A 1 308 ? 21.569 -0.503 -29.713 1.00 95.00 308 GLY A N 1
ATOM 2097 C CA . GLY A 1 308 ? 21.551 -0.394 -31.166 1.00 95.00 308 GLY A CA 1
ATOM 2098 C C . GLY A 1 308 ? 22.808 -1.020 -31.773 1.00 95.00 308 GLY A C 1
ATOM 2099 O O . GLY A 1 308 ? 23.834 -1.166 -31.105 1.00 95.00 308 GLY A O 1
ATOM 2100 N N . SER A 1 309 ? 22.744 -1.379 -33.050 1.00 93.81 309 SER A N 1
ATOM 2101 C CA . SER A 1 309 ? 23.910 -1.840 -33.809 1.00 93.81 309 SER A CA 1
ATOM 2102 C C . SER A 1 309 ? 23.889 -1.257 -35.216 1.00 93.81 309 SER A C 1
ATOM 2104 O O . SER A 1 309 ? 22.841 -1.221 -35.850 1.00 93.81 309 SER A O 1
ATOM 2106 N N . GLY A 1 310 ? 25.028 -0.769 -35.687 1.00 87.75 310 GLY A N 1
ATOM 2107 C CA . GLY A 1 310 ? 25.193 -0.209 -37.024 1.00 87.75 310 GLY A CA 1
ATOM 2108 C C . GLY A 1 310 ? 26.661 -0.216 -37.436 1.00 87.75 310 GLY A C 1
ATOM 2109 O O . GLY A 1 310 ? 27.504 -0.749 -36.699 1.00 87.75 310 GLY A O 1
ATOM 2110 N N . GLY A 1 311 ? 26.956 0.360 -38.599 1.00 84.12 311 GLY A N 1
ATOM 2111 C CA . GLY A 1 311 ? 28.316 0.512 -39.112 1.00 84.12 311 GLY A CA 1
ATOM 2112 C C . GLY A 1 311 ? 29.259 1.235 -38.149 1.00 84.12 311 GLY A C 1
ATOM 2113 O O . GLY A 1 311 ? 28.842 1.947 -37.235 1.00 84.12 311 GLY A O 1
ATOM 2114 N N . GLU A 1 312 ? 30.561 0.982 -38.310 1.00 80.31 312 GLU A N 1
ATOM 2115 C CA . GLU A 1 312 ? 31.649 1.684 -37.605 1.00 80.31 312 GLU A CA 1
ATOM 2116 C C . GLU A 1 312 ? 31.576 1.681 -36.058 1.00 80.31 312 GLU A C 1
ATOM 2118 O O . GLU A 1 312 ? 32.309 2.419 -35.399 1.00 80.31 312 GLU A O 1
ATOM 2123 N N . GLY A 1 313 ? 30.737 0.834 -35.448 1.00 77.88 313 GLY A N 1
ATOM 2124 C CA . GLY A 1 313 ? 30.536 0.806 -33.994 1.00 77.88 313 GLY A CA 1
ATOM 2125 C C . GLY A 1 313 ? 29.610 1.908 -33.463 1.00 77.88 313 GLY A C 1
ATOM 2126 O O . GLY A 1 313 ? 29.662 2.227 -32.278 1.00 77.88 313 GLY A O 1
ATOM 2127 N N . SER A 1 314 ? 28.745 2.467 -34.308 1.00 81.50 314 SER A N 1
ATOM 2128 C CA . SER A 1 314 ? 27.808 3.571 -34.036 1.00 81.50 314 SER A CA 1
ATOM 2129 C C . SER A 1 314 ? 26.650 3.270 -33.061 1.00 81.50 314 SER A C 1
ATOM 2131 O O . SER A 1 314 ? 25.723 4.076 -32.919 1.00 81.50 314 SER A O 1
ATOM 2133 N N . GLY A 1 315 ? 26.652 2.095 -32.429 1.00 88.25 315 GLY A N 1
ATOM 2134 C CA . GLY A 1 315 ? 25.564 1.614 -31.584 1.00 88.25 315 GLY A CA 1
ATOM 2135 C C . GLY A 1 315 ? 25.462 2.375 -30.265 1.00 88.25 315 GLY A C 1
ATOM 2136 O O . GLY A 1 315 ? 26.375 2.350 -29.440 1.00 88.25 315 GLY A O 1
ATOM 2137 N N . GLY A 1 316 ? 24.318 3.012 -30.037 1.00 93.75 316 GLY A N 1
ATOM 2138 C CA . GLY A 1 316 ? 23.944 3.567 -28.745 1.00 93.75 316 GLY A CA 1
ATOM 2139 C C . GLY A 1 316 ? 23.563 2.472 -27.750 1.00 93.75 316 GLY A C 1
ATOM 2140 O O . GLY A 1 316 ? 22.977 1.447 -28.109 1.00 93.75 316 GLY A O 1
ATOM 2141 N N . GLY A 1 317 ? 23.879 2.693 -26.477 1.00 97.00 317 GLY A N 1
ATOM 2142 C CA . GLY A 1 317 ? 23.519 1.782 -25.396 1.00 97.00 317 GLY A CA 1
ATOM 2143 C C . GLY A 1 317 ? 22.023 1.808 -25.087 1.00 97.00 317 GLY A C 1
ATOM 2144 O O . GLY A 1 317 ? 21.376 2.855 -25.173 1.00 97.00 317 GLY A O 1
ATOM 2145 N N . GLY A 1 318 ? 21.472 0.666 -24.687 1.00 97.44 318 GLY A N 1
ATOM 2146 C CA . GLY A 1 318 ? 20.150 0.621 -24.075 1.00 97.44 318 GLY A CA 1
ATOM 2147 C C . GLY A 1 318 ? 20.139 1.291 -22.698 1.00 97.44 318 GLY A C 1
ATOM 2148 O O . GLY A 1 318 ? 21.131 1.287 -21.967 1.00 97.44 318 GLY A O 1
ATOM 2149 N N . GLY A 1 319 ? 19.005 1.884 -22.341 1.00 98.25 319 GLY A N 1
ATOM 2150 C CA . GLY A 1 319 ? 18.763 2.412 -21.008 1.00 98.25 319 GLY A CA 1
ATOM 2151 C C . GLY A 1 319 ? 18.628 1.288 -19.985 1.00 98.25 319 GLY A C 1
ATOM 2152 O O . GLY A 1 319 ? 18.161 0.194 -20.302 1.00 98.25 319 GLY A O 1
ATOM 2153 N N . ALA A 1 320 ? 19.012 1.554 -18.738 1.00 98.44 320 ALA A N 1
ATOM 2154 C CA . ALA A 1 320 ? 18.815 0.588 -17.663 1.00 98.44 320 ALA A CA 1
ATOM 2155 C C . ALA A 1 320 ? 17.333 0.480 -17.254 1.00 98.44 320 ALA A C 1
ATOM 2157 O O . ALA A 1 320 ? 16.575 1.449 -17.368 1.00 98.44 320 ALA A O 1
ATOM 2158 N N . GLY A 1 321 ? 16.932 -0.682 -16.742 1.00 98.06 321 GLY A N 1
ATOM 2159 C CA . GLY A 1 321 ? 15.651 -0.870 -16.071 1.00 98.06 321 GLY A CA 1
ATOM 2160 C C . GLY A 1 321 ? 15.558 -0.056 -14.775 1.00 98.06 321 GLY A C 1
ATOM 2161 O O . GLY A 1 321 ? 16.557 0.282 -14.129 1.00 98.06 321 GLY A O 1
ATOM 2162 N N . GLY A 1 322 ? 14.334 0.294 -14.396 1.00 97.56 322 GLY A N 1
ATOM 2163 C CA . GLY A 1 322 ? 14.026 0.987 -13.154 1.00 97.56 322 GLY A CA 1
ATOM 2164 C C . GLY A 1 322 ? 14.100 0.069 -11.934 1.00 97.56 322 GLY A C 1
ATOM 2165 O O . GLY A 1 322 ? 13.830 -1.128 -12.002 1.00 97.56 322 GLY A O 1
ATOM 2166 N N . GLY A 1 323 ? 14.424 0.644 -10.776 1.00 96.19 323 GLY A N 1
ATOM 2167 C CA . GLY A 1 323 ? 14.398 -0.074 -9.500 1.00 96.19 323 GLY A CA 1
ATOM 2168 C C . GLY A 1 323 ? 12.982 -0.267 -8.945 1.00 96.19 323 GLY A C 1
ATOM 2169 O O . GLY A 1 323 ? 12.107 0.578 -9.138 1.00 96.19 323 GLY A O 1
ATOM 2170 N N . ASN A 1 324 ? 12.776 -1.353 -8.199 1.00 96.31 324 ASN A N 1
ATOM 2171 C CA . ASN A 1 324 ? 11.526 -1.617 -7.483 1.00 96.31 324 ASN A CA 1
ATOM 2172 C C . ASN A 1 324 ? 11.429 -0.787 -6.194 1.00 96.31 324 ASN A C 1
ATOM 2174 O O . ASN A 1 324 ? 12.426 -0.559 -5.506 1.00 96.31 324 ASN A O 1
ATOM 2178 N N . GLY A 1 325 ? 10.209 -0.409 -5.825 1.00 96.62 325 GLY A N 1
ATOM 2179 C CA . GLY A 1 325 ? 9.901 0.095 -4.494 1.00 96.62 325 GLY A CA 1
ATOM 2180 C C . GLY A 1 325 ? 9.807 -1.022 -3.450 1.00 96.62 325 GLY A C 1
ATOM 2181 O O . GLY A 1 325 ? 9.962 -2.214 -3.734 1.00 96.62 325 GLY A O 1
ATOM 2182 N N . ALA A 1 326 ? 9.537 -0.641 -2.205 1.00 97.44 326 ALA A N 1
ATOM 2183 C CA . ALA A 1 326 ? 9.410 -1.579 -1.096 1.00 97.44 326 ALA A CA 1
ATOM 2184 C C . ALA A 1 326 ? 7.941 -1.922 -0.812 1.00 97.44 326 ALA A C 1
ATOM 2186 O O . ALA A 1 326 ? 7.064 -1.059 -0.871 1.00 97.44 326 ALA A O 1
ATOM 2187 N N . ALA A 1 327 ? 7.673 -3.171 -0.424 1.00 97.62 327 ALA A N 1
ATOM 2188 C CA . ALA A 1 327 ? 6.365 -3.563 0.091 1.00 97.62 327 ALA A CA 1
ATOM 2189 C C . ALA A 1 327 ? 6.091 -2.883 1.435 1.00 97.62 327 ALA A C 1
ATOM 2191 O O . ALA A 1 327 ? 5.017 -2.317 1.642 1.00 97.62 327 ALA A O 1
ATOM 2192 N N . ILE A 1 328 ? 7.080 -2.909 2.334 1.00 98.00 328 ILE A N 1
ATOM 2193 C CA . ILE A 1 328 ? 7.000 -2.275 3.648 1.00 98.00 328 ILE A CA 1
ATOM 2194 C C . ILE A 1 328 ? 8.266 -1.461 3.899 1.00 98.00 328 ILE A C 1
ATOM 2196 O O . ILE A 1 328 ? 9.374 -2.003 3.902 1.00 98.00 328 ILE A O 1
ATOM 2200 N N . ARG A 1 329 ? 8.081 -0.167 4.167 1.00 97.31 329 ARG A N 1
ATOM 2201 C CA . ARG A 1 329 ? 9.121 0.744 4.643 1.00 97.31 329 ARG A CA 1
ATOM 2202 C C . ARG A 1 329 ? 8.933 1.072 6.114 1.00 97.31 329 ARG A C 1
ATOM 2204 O O . ARG A 1 329 ? 7.820 1.076 6.637 1.00 97.31 329 ARG A O 1
ATOM 2211 N N . ARG A 1 330 ? 10.035 1.393 6.776 1.00 96.25 330 ARG A N 1
ATOM 2212 C CA . ARG A 1 330 ? 10.095 1.803 8.181 1.00 96.25 330 ARG A CA 1
ATOM 2213 C C . ARG A 1 330 ? 10.727 3.178 8.260 1.00 96.25 330 ARG A C 1
ATOM 2215 O O . ARG A 1 330 ? 11.685 3.439 7.541 1.00 96.25 330 ARG A O 1
ATOM 2222 N N . THR A 1 331 ? 10.271 4.048 9.157 1.00 94.69 331 THR A N 1
ATOM 2223 C CA . THR A 1 331 ? 10.934 5.356 9.323 1.00 94.69 331 THR A CA 1
ATOM 2224 C C . THR A 1 331 ? 12.425 5.197 9.630 1.00 94.69 331 THR A C 1
ATOM 2226 O O . THR A 1 331 ? 13.244 5.956 9.126 1.00 94.69 331 THR A O 1
ATOM 2229 N N . ASN A 1 332 ? 12.788 4.184 10.420 1.00 93.25 332 ASN A N 1
ATOM 2230 C CA . ASN A 1 332 ? 14.168 3.811 10.713 1.00 93.25 332 ASN A CA 1
ATOM 2231 C C . ASN A 1 332 ? 14.251 2.345 11.182 1.00 93.25 332 ASN A C 1
ATOM 2233 O O . ASN A 1 332 ? 13.232 1.683 11.393 1.00 93.25 332 ASN A O 1
ATOM 2237 N N . ASN A 1 333 ? 15.475 1.857 11.394 1.00 91.94 333 ASN A N 1
ATOM 2238 C CA . ASN A 1 333 ? 15.747 0.490 11.854 1.00 91.94 333 ASN A CA 1
ATOM 2239 C C . ASN A 1 333 ? 15.269 0.187 13.289 1.00 91.94 333 ASN A C 1
ATOM 2241 O O . ASN A 1 333 ? 15.228 -0.977 13.674 1.00 91.94 333 ASN A O 1
ATOM 2245 N N . GLY A 1 334 ? 14.894 1.200 14.077 1.00 93.00 334 GLY A N 1
ATOM 2246 C CA . GLY A 1 334 ? 14.334 1.033 15.421 1.00 93.00 334 GLY A CA 1
ATOM 2247 C C . GLY A 1 334 ? 12.840 0.691 15.442 1.00 93.00 334 GLY A C 1
ATOM 2248 O O . GLY A 1 334 ? 12.301 0.367 16.501 1.00 93.00 334 GLY A O 1
ATOM 2249 N N . ILE A 1 335 ? 12.152 0.752 14.297 1.00 94.38 335 ILE A N 1
ATOM 2250 C CA . ILE A 1 335 ? 10.746 0.355 14.200 1.00 94.38 335 ILE A CA 1
ATOM 2251 C C . ILE A 1 335 ? 10.638 -1.169 14.097 1.00 94.38 335 ILE A C 1
ATOM 2253 O O . ILE A 1 335 ? 11.114 -1.784 13.139 1.00 94.38 335 ILE A O 1
ATOM 2257 N N . THR A 1 336 ? 9.952 -1.776 15.064 1.00 96.00 336 THR A N 1
ATOM 2258 C CA . THR A 1 336 ? 9.614 -3.198 15.043 1.00 96.00 336 THR A CA 1
ATOM 2259 C C . THR A 1 336 ? 8.300 -3.404 14.299 1.00 96.00 336 THR A C 1
ATOM 2261 O O . THR A 1 336 ? 7.263 -2.855 14.682 1.00 96.00 336 THR A O 1
ATOM 2264 N N . VAL A 1 337 ? 8.345 -4.228 13.251 1.00 96.88 337 VAL A N 1
ATOM 2265 C CA . VAL A 1 337 ? 7.173 -4.649 12.479 1.00 96.88 337 VAL A CA 1
ATOM 2266 C C . VAL A 1 337 ? 7.053 -6.161 12.574 1.00 96.88 337 VAL A C 1
ATOM 2268 O O . VAL A 1 337 ? 7.955 -6.880 12.149 1.00 96.88 337 VAL A O 1
ATOM 2271 N N . ASN A 1 338 ? 5.937 -6.630 13.119 1.00 97.25 338 ASN A N 1
ATOM 2272 C CA . ASN A 1 338 ? 5.618 -8.049 13.200 1.00 97.25 338 ASN A CA 1
ATOM 2273 C C . ASN A 1 338 ? 4.637 -8.375 12.078 1.00 97.25 338 ASN A C 1
ATOM 2275 O O . ASN A 1 338 ? 3.566 -7.778 12.017 1.00 97.25 338 ASN A O 1
ATOM 2279 N N . ILE A 1 339 ? 5.003 -9.289 11.183 1.00 96.94 339 ILE A N 1
ATOM 2280 C CA . ILE A 1 339 ? 4.214 -9.606 9.989 1.00 96.94 339 ILE A CA 1
ATOM 2281 C C . ILE A 1 339 ? 3.610 -10.998 10.148 1.00 96.94 339 ILE A C 1
ATOM 2283 O O . ILE A 1 339 ? 4.325 -11.970 10.375 1.00 96.94 339 ILE A O 1
ATOM 2287 N N . SER A 1 340 ? 2.290 -11.086 10.010 1.00 96.69 340 SER A N 1
ATOM 2288 C CA . SER A 1 340 ? 1.553 -12.332 9.844 1.00 96.69 340 SER A CA 1
ATOM 2289 C C . SER A 1 340 ? 1.032 -12.398 8.412 1.00 96.69 340 SER A C 1
ATOM 2291 O O . SER A 1 340 ? 0.083 -11.702 8.049 1.00 96.69 340 SER A O 1
ATOM 2293 N N . ASP A 1 341 ? 1.696 -13.214 7.598 1.00 92.88 341 ASP A N 1
ATOM 2294 C CA . ASP A 1 341 ? 1.358 -13.461 6.196 1.00 92.88 341 ASP A CA 1
ATOM 2295 C C . ASP A 1 341 ? 1.320 -14.978 5.943 1.00 92.88 341 ASP A C 1
ATOM 2297 O O . ASP A 1 341 ? 2.276 -15.559 5.426 1.00 92.88 341 ASP A O 1
ATOM 2301 N N . PRO A 1 342 ? 0.238 -15.659 6.361 1.00 87.00 342 PRO A N 1
ATOM 2302 C CA . PRO A 1 342 ? 0.132 -17.113 6.245 1.00 87.00 342 PRO A CA 1
ATOM 2303 C C . PRO A 1 342 ? 0.067 -17.593 4.788 1.00 87.00 342 PRO A C 1
ATOM 2305 O O . PRO A 1 342 ? 0.282 -18.772 4.524 1.00 87.00 342 PRO A O 1
ATOM 2308 N N . THR A 1 343 ? -0.242 -16.698 3.846 1.00 87.12 343 THR A N 1
ATOM 2309 C CA . THR A 1 343 ? -0.348 -16.999 2.413 1.00 87.12 343 THR A CA 1
ATOM 2310 C C . THR A 1 343 ? 0.910 -16.665 1.622 1.00 87.12 343 THR A C 1
ATOM 2312 O O . THR A 1 343 ? 0.929 -16.895 0.416 1.00 87.12 343 THR A O 1
ATOM 2315 N N . ASN A 1 344 ? 1.945 -16.126 2.275 1.00 88.06 344 ASN A N 1
ATOM 2316 C CA . ASN A 1 344 ? 3.163 -15.647 1.621 1.00 88.06 344 ASN A CA 1
ATOM 2317 C C . ASN A 1 344 ? 2.873 -14.622 0.500 1.00 88.06 344 ASN A C 1
ATOM 2319 O O . ASN A 1 344 ? 3.529 -14.607 -0.543 1.00 88.06 344 ASN A O 1
ATOM 2323 N N . ALA A 1 345 ? 1.858 -13.777 0.706 1.00 86.81 345 ALA A N 1
ATOM 2324 C CA . ALA A 1 345 ? 1.407 -12.758 -0.234 1.00 86.81 345 ALA A CA 1
ATOM 2325 C C . ALA A 1 345 ? 2.479 -11.696 -0.532 1.00 86.81 345 ALA A C 1
ATOM 2327 O O . ALA A 1 345 ? 2.413 -11.060 -1.582 1.00 86.81 345 ALA A O 1
ATOM 2328 N N . LEU A 1 346 ? 3.460 -11.505 0.355 1.00 89.94 346 LEU A N 1
ATOM 2329 C CA . LEU A 1 346 ? 4.571 -10.560 0.191 1.00 89.94 346 LEU A CA 1
ATOM 2330 C C . LEU A 1 346 ? 5.701 -11.062 -0.723 1.00 89.94 346 LEU A C 1
ATOM 2332 O O . LEU A 1 346 ? 6.558 -10.266 -1.114 1.00 89.94 346 LEU A O 1
ATOM 2336 N N . ASN A 1 347 ? 5.745 -12.356 -1.054 1.00 89.19 347 ASN A N 1
ATOM 2337 C CA . ASN A 1 347 ? 6.849 -12.914 -1.832 1.00 89.19 347 ASN A CA 1
ATOM 2338 C C . ASN A 1 347 ? 6.939 -12.281 -3.230 1.00 89.19 347 ASN A C 1
ATOM 2340 O O . ASN A 1 347 ? 5.937 -12.173 -3.936 1.00 89.19 347 ASN A O 1
ATOM 2344 N N . GLY A 1 348 ? 8.138 -11.835 -3.610 1.00 89.06 348 GLY A N 1
ATOM 2345 C CA . GLY A 1 348 ? 8.382 -11.157 -4.885 1.00 89.06 348 GLY A CA 1
ATOM 2346 C C . GLY A 1 348 ? 7.842 -9.730 -4.990 1.00 89.06 348 GLY A C 1
ATOM 2347 O O . GLY A 1 348 ? 7.982 -9.122 -6.046 1.00 89.06 348 GLY A O 1
ATOM 2348 N N . ARG A 1 349 ? 7.242 -9.168 -3.931 1.00 94.56 349 ARG A N 1
ATOM 2349 C CA . ARG A 1 349 ? 6.538 -7.870 -3.978 1.00 94.56 349 ARG A CA 1
ATOM 2350 C C . ARG A 1 349 ? 7.330 -6.678 -3.443 1.00 94.56 349 ARG A C 1
ATOM 2352 O O . ARG A 1 349 ? 6.766 -5.613 -3.198 1.00 94.56 349 ARG A O 1
ATOM 2359 N N . GLY A 1 350 ? 8.637 -6.845 -3.268 1.00 93.75 350 GLY A N 1
ATOM 2360 C CA . GLY A 1 350 ? 9.552 -5.816 -2.776 1.00 93.75 350 GLY A CA 1
ATOM 2361 C C . GLY A 1 350 ? 9.983 -6.022 -1.323 1.00 93.75 350 GLY A C 1
ATOM 2362 O O . GLY A 1 350 ? 9.497 -6.898 -0.611 1.00 93.75 350 GLY A O 1
ATOM 2363 N N . SER A 1 351 ? 10.936 -5.201 -0.876 1.00 95.31 351 SER A N 1
ATOM 2364 C CA . SER A 1 351 ? 11.524 -5.314 0.465 1.00 95.31 351 SER A CA 1
ATOM 2365 C C . SER A 1 351 ? 10.508 -5.047 1.584 1.00 95.31 351 SER A C 1
ATOM 2367 O O . SER A 1 351 ? 9.615 -4.210 1.443 1.00 95.31 351 SER A O 1
ATOM 2369 N N . THR A 1 352 ? 10.681 -5.723 2.722 1.00 95.25 352 THR A N 1
ATOM 2370 C CA . THR A 1 352 ? 9.923 -5.504 3.971 1.00 95.25 352 THR A CA 1
ATOM 2371 C C . THR A 1 352 ? 10.778 -4.896 5.095 1.00 95.25 352 THR A C 1
ATOM 2373 O O . THR A 1 352 ? 10.334 -4.734 6.241 1.00 95.25 352 THR A O 1
ATOM 2376 N N . THR A 1 353 ? 12.036 -4.579 4.782 1.00 93.88 353 THR A N 1
ATOM 2377 C CA . THR A 1 353 ? 13.050 -4.058 5.711 1.00 93.88 353 THR A CA 1
ATOM 2378 C C . THR A 1 353 ? 13.601 -2.699 5.286 1.00 93.88 353 THR A C 1
ATOM 2380 O O . THR A 1 353 ? 14.456 -2.157 5.980 1.00 93.88 353 THR A O 1
ATOM 2383 N N . ALA A 1 354 ? 13.113 -2.132 4.178 1.00 95.00 354 ALA A N 1
ATOM 2384 C CA . ALA A 1 354 ? 13.543 -0.827 3.693 1.00 95.00 354 ALA A CA 1
ATOM 2385 C C . ALA A 1 354 ? 13.276 0.281 4.726 1.00 95.00 354 ALA A C 1
ATOM 2387 O O . ALA A 1 354 ? 12.281 0.253 5.457 1.00 95.00 354 ALA A O 1
ATOM 2388 N N . THR A 1 355 ? 14.1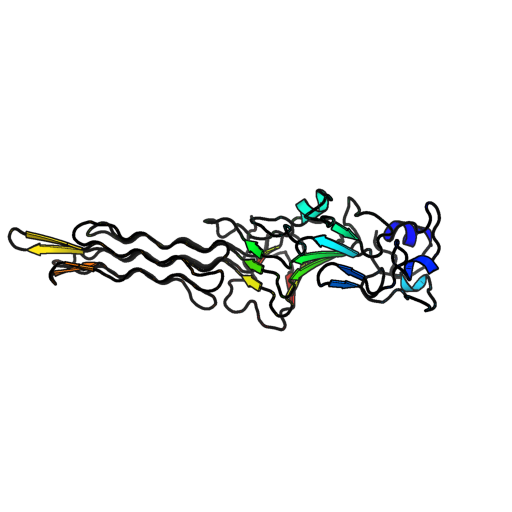60 1.275 4.769 1.00 95.06 355 THR A N 1
ATOM 2389 C CA . THR A 1 355 ? 14.039 2.441 5.652 1.00 95.06 355 THR A CA 1
ATOM 2390 C C . THR A 1 355 ? 13.617 3.691 4.889 1.00 95.06 355 THR A C 1
ATOM 2392 O O . THR A 1 355 ? 13.582 3.680 3.661 1.00 95.06 355 THR A O 1
ATOM 2395 N N . THR A 1 356 ? 13.341 4.772 5.620 1.00 91.62 356 THR A N 1
ATOM 2396 C CA . THR A 1 356 ? 12.801 6.041 5.114 1.00 91.62 356 THR A CA 1
ATOM 2397 C C . THR A 1 356 ? 11.342 5.900 4.692 1.00 91.62 356 THR A C 1
ATOM 2399 O O . THR A 1 356 ? 10.987 5.032 3.903 1.00 91.62 356 THR A O 1
ATOM 2402 N N . VAL A 1 357 ? 10.477 6.735 5.263 1.00 89.62 357 VAL A N 1
ATOM 2403 C CA . VAL A 1 357 ? 9.048 6.795 4.934 1.00 89.62 357 VAL A CA 1
ATOM 2404 C C . VAL A 1 357 ? 8.720 8.242 4.641 1.00 89.62 357 VAL A C 1
ATOM 2406 O O . VAL A 1 357 ? 8.988 9.109 5.475 1.00 89.62 357 VAL A O 1
ATOM 2409 N N . GLN A 1 358 ? 8.117 8.476 3.483 1.00 83.38 358 GLN A N 1
ATOM 2410 C CA . GLN A 1 358 ? 7.574 9.764 3.085 1.00 83.38 358 GLN A CA 1
ATOM 2411 C C . GLN A 1 358 ? 6.137 9.591 2.616 1.00 83.38 358 GLN A C 1
ATOM 2413 O O . GLN A 1 358 ? 5.764 8.515 2.096 1.00 83.38 358 GLN A O 1
#

Mean predicted aligned error: 5.12 Å

Secondary structure (DSSP, 8-state):
-PPPSSS---HHHHHHHH--SBTTB--GGGGGB-TTSPBSPEEETTEEESSTTSSS-S--TTSPP-GGGGTT---EEEEEESSTT--EESEEHHHHHHH--EETTEESEEESSSSSPPPSS-TT-EEEEEE-SEEE--SS-TT-EEEE-----TT-EEEEEE-TT-EEEPPPPPPPPPPSSSSPPPPPPPP-EEEEE-SSSEEEEE-TT-EEEPPPPPPPPPP-EEEEETTEEEEEPPPPPPPPPSSSPPPPPP--EESEEPPPPPPPSSSS-PPPPPPPEEETTTEEEPPPPPPPBTTBPPPPPPPPB-GGG-PPPPPPPPPP--SEEESSTT--EEEE-TT-TTTTS--SSEE---

Foldseek 3Di:
DFAAQDDDGDPVNVCVFQNALPPPHHDQQLQLAASVRHHDQDDDQNQTARGQLSPCLAHHDPDDGDRNSRRRGGKEKEQDQRDPQSAEFQEERVVLLQVQDDGPNHTRMDTRSHNDGRDNAQANHEYEHEHQAAFEYDFQDLQTWSYEHDDHHPNYAAEYHFDLNGEFKWEKWAWWAWAQWLAETAETGETYAGYEYEDAAYEYEADHNGAQFTWATWWWWWGKFWEDDDVDIATFITWWTKITAIVVWYAIHHQDDHRHGWYTWGIAPHNAGIIGWTCWDDRPNAKIIWTTWIIAGQLGHTAWTCWIDHPPRSIYHTHGIYHTHASYEYQDQPYHYHYHDVPPNCHSRHHNRHHHHD

pLDDT: mean 94.15, std 5.1, range [61.09, 98.62]